Protein AF-A0A956MTK2-F1 (afdb_monomer_lite)

Structure (mmCIF, N/CA/C/O backbone):
data_AF-A0A956MTK2-F1
#
_entry.id   AF-A0A956MTK2-F1
#
loop_
_atom_site.group_PDB
_atom_site.id
_atom_site.type_symbol
_atom_site.label_atom_id
_atom_site.label_alt_id
_atom_site.label_comp_id
_atom_site.label_asym_id
_atom_site.label_entity_id
_atom_site.label_seq_id
_atom_site.pdbx_PDB_ins_code
_atom_site.Cartn_x
_atom_site.Cartn_y
_atom_site.Cartn_z
_atom_site.occupancy
_atom_site.B_iso_or_equiv
_atom_site.auth_seq_id
_atom_site.auth_comp_id
_atom_site.auth_asym_id
_atom_site.auth_atom_id
_atom_site.pdbx_PDB_model_num
ATOM 1 N N . PRO A 1 1 ? -24.119 13.659 -35.231 1.00 66.56 1 PRO A N 1
ATOM 2 C CA . PRO A 1 1 ? -22.749 13.147 -35.494 1.00 66.56 1 PRO A CA 1
ATOM 3 C C . PRO A 1 1 ? -22.763 12.325 -36.791 1.00 66.56 1 PRO A C 1
ATOM 5 O O . PRO A 1 1 ? -23.780 11.705 -37.098 1.00 66.56 1 PRO A O 1
ATOM 8 N N . ASP A 1 2 ? -21.686 12.358 -37.569 1.00 70.12 2 ASP A N 1
ATOM 9 C CA . ASP A 1 2 ? -21.517 11.595 -38.819 1.00 70.12 2 ASP A CA 1
ATOM 10 C C . ASP A 1 2 ? -21.305 10.085 -38.591 1.00 70.12 2 ASP A C 1
ATOM 12 O O . ASP A 1 2 ? -21.334 9.309 -39.543 1.00 70.12 2 ASP A O 1
ATOM 16 N N . GLY A 1 3 ? -21.177 9.670 -37.327 1.00 69.75 3 GLY A N 1
ATOM 17 C CA . GLY A 1 3 ? -20.955 8.283 -36.927 1.00 69.75 3 GLY A CA 1
ATOM 18 C C . GLY A 1 3 ? -19.475 7.923 -36.826 1.00 69.75 3 GLY A C 1
ATOM 19 O O . GLY A 1 3 ? -19.167 6.787 -36.485 1.00 69.75 3 GLY A O 1
ATOM 20 N N . ALA A 1 4 ? -18.556 8.859 -37.083 1.00 73.94 4 ALA A N 1
ATOM 21 C CA . ALA A 1 4 ? -17.141 8.648 -36.829 1.00 73.94 4 ALA A CA 1
ATOM 22 C C . ALA A 1 4 ? -16.865 8.734 -35.319 1.00 73.94 4 ALA A C 1
ATOM 24 O O . ALA A 1 4 ? -17.180 9.728 -34.665 1.00 73.94 4 ALA A O 1
ATOM 25 N N . MET A 1 5 ? -16.281 7.678 -34.759 1.00 77.25 5 MET A N 1
ATOM 26 C CA . MET A 1 5 ? -15.891 7.591 -33.356 1.00 77.25 5 MET A CA 1
ATOM 27 C C . MET A 1 5 ? -14.446 7.107 -33.251 1.00 77.25 5 MET A C 1
ATOM 29 O O . MET A 1 5 ? -13.998 6.276 -34.036 1.00 77.25 5 MET A O 1
ATOM 33 N N . LEU A 1 6 ? -13.712 7.596 -32.256 1.00 68.06 6 LEU A N 1
ATOM 34 C CA . LEU A 1 6 ? -12.389 7.080 -31.918 1.00 68.06 6 LEU A CA 1
ATOM 35 C C . LEU A 1 6 ? -12.509 6.129 -30.732 1.00 68.06 6 LEU A C 1
ATOM 37 O O . LEU A 1 6 ? -12.748 6.557 -29.606 1.00 68.06 6 LEU A O 1
ATOM 41 N N . GLN A 1 7 ? -12.321 4.834 -30.975 1.00 69.88 7 GLN A N 1
ATOM 42 C CA . GLN A 1 7 ? -12.314 3.823 -29.923 1.00 69.88 7 GLN A CA 1
ATOM 43 C C . GLN A 1 7 ? -10.886 3.324 -29.720 1.00 69.88 7 GLN A C 1
ATOM 45 O O . GLN A 1 7 ? -10.325 2.676 -30.597 1.00 69.88 7 GLN A O 1
ATOM 50 N N . ARG A 1 8 ? -10.275 3.630 -28.566 1.00 63.69 8 ARG A N 1
ATOM 51 C CA . ARG A 1 8 ? -8.885 3.224 -28.247 1.00 63.69 8 ARG A CA 1
ATOM 52 C C . ARG A 1 8 ? -7.868 3.632 -29.334 1.00 63.69 8 ARG A C 1
ATOM 54 O O . ARG A 1 8 ? -6.961 2.872 -29.675 1.00 63.69 8 ARG A O 1
ATOM 61 N N . GLY A 1 9 ? -8.054 4.826 -29.899 1.00 61.72 9 GLY A N 1
ATOM 62 C CA . GLY A 1 9 ? -7.222 5.357 -30.983 1.00 61.72 9 GLY A CA 1
ATOM 63 C C . GLY A 1 9 ? -7.469 4.723 -32.355 1.00 61.72 9 GLY A C 1
ATOM 64 O O . GLY A 1 9 ? -6.679 4.922 -33.268 1.00 61.72 9 GLY A O 1
ATOM 65 N N . VAL A 1 10 ? -8.545 3.949 -32.523 1.00 68.44 10 VAL A N 1
ATOM 66 C CA . VAL A 1 10 ? -8.944 3.389 -33.819 1.00 68.44 10 VAL A CA 1
ATOM 67 C C . VAL A 1 10 ? -10.182 4.129 -34.330 1.00 68.44 10 VAL A C 1
ATOM 69 O O . VAL A 1 10 ? -11.226 4.093 -33.664 1.00 68.44 10 VAL A O 1
ATOM 72 N N . PRO A 1 11 ? -10.103 4.789 -35.501 1.00 74.00 11 PRO A N 1
ATOM 73 C CA . PRO A 1 11 ? -11.276 5.331 -36.174 1.00 74.00 11 PRO A CA 1
ATOM 74 C C . PRO A 1 11 ? -12.262 4.206 -36.482 1.00 74.00 11 PRO A C 1
ATOM 76 O O . PRO A 1 11 ? -11.950 3.266 -37.210 1.00 74.00 11 PRO A O 1
ATOM 79 N N . THR A 1 12 ? -13.450 4.294 -35.904 1.00 80.31 12 THR A N 1
ATOM 80 C CA . THR A 1 12 ? -14.515 3.305 -36.040 1.00 80.31 12 THR A CA 1
ATOM 81 C C . THR A 1 12 ? -15.792 4.022 -36.442 1.00 80.31 12 THR A C 1
ATOM 83 O O . THR A 1 12 ? -16.170 5.026 -35.841 1.00 80.31 12 THR A O 1
ATOM 86 N N . LEU A 1 13 ? -16.465 3.504 -37.464 1.00 85.50 13 LEU A N 1
ATOM 87 C CA . LEU A 1 13 ? -17.785 3.980 -37.856 1.00 85.50 13 LEU A CA 1
ATOM 88 C C . LEU A 1 13 ? -18.846 3.250 -37.034 1.00 85.50 13 LEU A C 1
ATOM 90 O O . LEU A 1 13 ? -18.923 2.023 -37.049 1.00 85.50 13 LEU A O 1
ATOM 94 N N . ILE A 1 14 ? -19.679 4.015 -36.340 1.00 85.56 14 ILE A N 1
ATOM 95 C CA . ILE A 1 14 ? -20.868 3.534 -35.641 1.00 85.56 14 ILE A CA 1
ATOM 96 C C . ILE A 1 14 ? -22.122 4.101 -36.305 1.00 85.56 14 ILE A C 1
ATOM 98 O O . ILE A 1 14 ? -22.088 5.125 -36.990 1.00 85.56 14 ILE A O 1
ATOM 102 N N . SER A 1 15 ? -23.262 3.434 -36.116 1.00 88.75 15 SER A N 1
ATOM 103 C CA . SER A 1 15 ? -24.527 3.947 -36.641 1.00 88.75 15 SER A CA 1
ATOM 104 C C . SER A 1 15 ? -24.881 5.286 -35.984 1.00 88.75 15 SER A C 1
ATOM 106 O O . SER A 1 15 ? -24.563 5.533 -34.818 1.00 88.75 15 SER A O 1
ATOM 108 N N . ARG A 1 16 ? -25.609 6.146 -36.708 1.00 84.56 16 ARG A N 1
ATOM 109 C CA . ARG A 1 16 ? -26.100 7.420 -36.153 1.00 84.56 16 ARG A CA 1
ATOM 110 C C . ARG A 1 16 ? -26.917 7.222 -34.875 1.00 84.56 16 ARG A C 1
ATOM 112 O O . ARG A 1 16 ? -26.768 8.008 -33.950 1.00 84.56 16 ARG A O 1
ATOM 119 N N . SER A 1 17 ? -27.729 6.164 -34.808 1.00 88.31 17 SER A N 1
ATOM 120 C CA .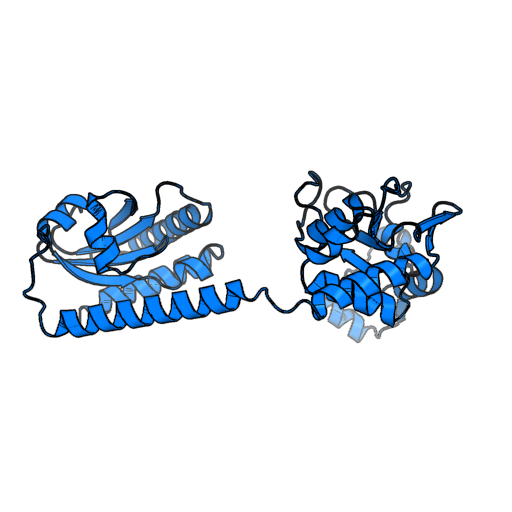 SER A 1 17 ? -28.524 5.839 -33.619 1.00 88.31 17 SER A CA 1
ATOM 121 C C . SER A 1 17 ? -27.658 5.449 -32.419 1.00 88.31 17 SER A C 1
ATOM 123 O O . SER A 1 17 ? -27.932 5.894 -31.309 1.00 88.31 17 SER A O 1
ATOM 125 N N . ALA A 1 18 ? -26.588 4.674 -32.627 1.00 84.94 18 ALA A N 1
ATOM 126 C CA . ALA A 1 18 ? -25.642 4.331 -31.567 1.00 84.94 18 ALA A CA 1
ATOM 127 C C . ALA A 1 18 ? -24.868 5.565 -31.082 1.00 84.94 18 ALA A C 1
ATOM 129 O O . ALA A 1 18 ? -24.734 5.766 -29.880 1.00 84.94 18 ALA A O 1
ATOM 130 N N . ALA A 1 19 ? -24.428 6.426 -32.006 1.00 82.81 19 ALA A N 1
ATOM 131 C CA . ALA A 1 19 ? -23.751 7.674 -31.665 1.00 82.81 19 ALA A CA 1
ATOM 132 C C . ALA A 1 19 ? -24.651 8.612 -30.847 1.00 82.81 19 ALA A C 1
ATOM 134 O O . ALA A 1 19 ? -24.196 9.220 -29.886 1.00 82.81 19 ALA A O 1
ATOM 135 N N . GLN A 1 20 ? -25.934 8.710 -31.205 1.00 84.50 20 GLN A N 1
ATOM 136 C CA . GLN A 1 20 ? -26.904 9.533 -30.482 1.00 84.50 20 GLN A CA 1
ATOM 137 C C . GLN A 1 20 ? -27.115 9.029 -29.051 1.00 84.50 20 GLN A C 1
ATOM 139 O O . GLN A 1 20 ? -27.077 9.818 -28.113 1.00 84.50 20 GLN A O 1
ATOM 144 N N . LYS A 1 21 ? -27.229 7.707 -28.882 1.00 87.06 21 LYS A N 1
ATOM 145 C CA . LYS A 1 21 ? -27.374 7.071 -27.571 1.00 87.06 21 LYS A CA 1
ATOM 146 C C . LYS A 1 21 ? -26.150 7.281 -26.670 1.00 87.06 21 LYS A C 1
ATOM 148 O O . LYS A 1 21 ? -26.315 7.502 -25.481 1.00 87.06 21 LYS A O 1
ATOM 153 N N . LEU A 1 22 ? -24.935 7.229 -27.223 1.00 84.69 22 LEU A N 1
ATOM 154 C CA . LEU A 1 22 ? -23.705 7.497 -26.462 1.00 84.69 22 LEU A CA 1
ATOM 155 C C . LEU A 1 22 ? -23.615 8.957 -25.995 1.00 84.69 22 LEU A C 1
ATOM 157 O O . LEU A 1 22 ? -23.170 9.207 -24.881 1.00 84.69 22 LEU A O 1
ATOM 161 N N . ILE A 1 23 ? -24.078 9.907 -26.817 1.00 81.88 23 ILE A N 1
ATOM 162 C CA . ILE A 1 23 ? -24.153 11.327 -26.438 1.00 81.88 23 ILE A CA 1
ATOM 163 C C . ILE A 1 23 ? -25.169 11.536 -25.310 1.00 81.88 23 ILE A C 1
ATOM 165 O O . ILE A 1 23 ? -24.883 12.257 -24.364 1.00 81.88 23 ILE A O 1
ATOM 169 N N . GLU A 1 24 ? -26.344 10.905 -25.392 1.00 86.31 24 GLU A N 1
ATOM 170 C CA . GLU A 1 24 ? -27.377 10.994 -24.346 1.00 86.31 24 GLU A CA 1
ATOM 171 C C . GLU A 1 24 ? -26.908 10.438 -22.993 1.00 86.31 24 GLU A C 1
ATOM 173 O O . GLU A 1 24 ? -27.353 10.913 -21.951 1.00 86.31 24 GLU A O 1
ATOM 178 N N . LEU A 1 25 ? -26.015 9.445 -23.012 1.00 86.75 25 LEU A N 1
ATOM 179 C CA . LEU A 1 25 ? -25.446 8.819 -21.816 1.00 86.75 25 LEU A CA 1
ATOM 180 C C . LEU A 1 25 ? -24.215 9.552 -21.257 1.00 86.75 25 LEU A C 1
ATOM 182 O O . LEU A 1 25 ? -23.701 9.131 -20.229 1.00 86.75 25 LEU A O 1
ATOM 186 N N . ASP A 1 26 ? -23.746 10.619 -21.917 1.00 79.88 26 ASP A N 1
ATOM 187 C CA . ASP A 1 26 ? -22.476 11.305 -21.611 1.00 79.88 26 ASP A CA 1
ATOM 188 C C . ASP A 1 26 ? -21.244 10.367 -21.647 1.00 79.88 26 ASP A C 1
ATOM 190 O O . ASP A 1 26 ? -20.191 10.635 -21.076 1.00 79.88 26 ASP A O 1
ATOM 194 N N . ASP A 1 27 ? -21.354 9.257 -22.386 1.00 77.12 27 ASP A N 1
ATOM 195 C CA . ASP A 1 27 ? -20.315 8.227 -22.525 1.00 77.12 27 ASP A CA 1
ATOM 196 C C . ASP A 1 27 ? -19.295 8.566 -23.635 1.00 77.12 27 ASP A C 1
ATOM 198 O O . ASP A 1 27 ? -18.468 7.735 -24.030 1.00 77.12 27 ASP A O 1
ATOM 202 N N . CYS A 1 28 ? -19.350 9.778 -24.197 1.00 76.50 28 CYS A N 1
ATOM 203 C CA . CYS A 1 28 ? -18.429 10.220 -25.240 1.00 76.50 28 CYS A CA 1
ATOM 204 C C . CYS A 1 28 ? -18.159 11.729 -25.201 1.00 76.50 28 CYS A C 1
ATOM 206 O O . CYS A 1 28 ? -19.059 12.535 -24.987 1.00 76.50 28 CYS A O 1
ATOM 208 N N . ILE A 1 29 ? -16.918 12.119 -25.508 1.00 75.44 29 ILE A N 1
ATOM 209 C CA . ILE A 1 29 ? -16.546 13.525 -25.693 1.00 75.44 29 ILE A CA 1
ATOM 210 C C . ILE A 1 29 ? -16.837 13.914 -27.141 1.00 75.44 29 ILE A C 1
ATOM 212 O O . ILE A 1 29 ? -16.196 13.426 -28.075 1.00 75.44 29 ILE A O 1
ATOM 216 N N . LEU A 1 30 ? -17.799 14.814 -27.334 1.00 76.19 30 LEU A N 1
ATOM 217 C CA . LEU A 1 30 ? -18.148 15.317 -28.654 1.00 76.19 30 LEU A CA 1
ATOM 218 C C . LEU A 1 30 ? -17.173 16.425 -29.076 1.00 76.19 30 LEU A C 1
ATOM 220 O O . LEU A 1 30 ? -17.217 17.541 -28.563 1.00 76.19 30 LEU A O 1
ATOM 224 N N . LEU A 1 31 ? -16.306 16.134 -30.045 1.00 75.00 31 LEU A N 1
ATOM 225 C CA . LEU A 1 31 ? -15.428 17.143 -30.639 1.00 75.00 31 LEU A CA 1
ATOM 226 C C . LEU A 1 31 ? -16.250 18.029 -31.590 1.00 75.00 31 LEU A C 1
ATOM 228 O O . LEU A 1 31 ? -16.747 17.556 -32.611 1.00 75.00 31 LEU A O 1
ATOM 232 N N . GLN A 1 32 ? -16.412 19.311 -31.256 1.00 79.81 32 GLN A N 1
ATOM 233 C CA . GLN A 1 32 ? -17.158 20.285 -32.063 1.00 79.81 32 GLN A CA 1
ATOM 234 C C . GLN A 1 32 ? -16.264 21.432 -32.558 1.00 79.81 32 GLN A C 1
ATOM 236 O O . GLN A 1 32 ? -15.231 21.746 -31.966 1.00 79.81 32 GLN A O 1
ATOM 241 N N . GLY A 1 33 ? -16.688 22.091 -33.641 1.00 78.12 33 GLY A N 1
ATOM 242 C CA . GLY A 1 33 ? -16.081 23.336 -34.122 1.00 78.12 33 GLY A CA 1
ATOM 243 C C . GLY A 1 33 ? -14.636 23.185 -34.611 1.00 78.12 33 GLY A C 1
ATOM 244 O O . GLY A 1 33 ? -14.294 22.223 -35.298 1.00 78.12 33 GLY A O 1
ATOM 245 N N . GLU A 1 34 ? -13.787 24.159 -34.278 1.00 74.06 34 GLU A N 1
ATOM 246 C CA . GLU A 1 34 ? -12.370 24.160 -34.671 1.00 74.06 34 GLU A CA 1
ATOM 247 C C . GLU A 1 34 ? -11.571 23.025 -34.024 1.00 74.06 34 GLU A C 1
ATOM 249 O O . GLU A 1 34 ? -10.653 22.502 -34.652 1.00 74.06 34 GLU A O 1
ATOM 254 N N . ILE A 1 35 ? -11.962 22.569 -32.829 1.00 71.56 35 ILE A N 1
ATOM 255 C CA . ILE A 1 35 ? -11.290 21.468 -32.124 1.00 71.56 35 ILE A CA 1
ATOM 256 C C . ILE A 1 35 ? -11.329 20.190 -32.968 1.00 71.56 35 ILE A C 1
ATOM 258 O O . ILE A 1 35 ? -10.318 19.509 -33.096 1.00 71.56 35 ILE A O 1
ATOM 262 N N . ALA A 1 36 ? -12.462 19.896 -33.614 1.00 73.25 36 ALA A N 1
ATOM 263 C CA . ALA A 1 36 ? -12.591 18.734 -34.494 1.00 73.25 36 ALA A CA 1
ATOM 264 C C . ALA A 1 36 ? -11.701 18.824 -35.747 1.00 73.25 36 ALA A C 1
ATOM 266 O O . ALA A 1 36 ? -11.292 17.798 -36.279 1.00 73.25 36 ALA A O 1
ATOM 267 N N . ARG A 1 37 ? -11.390 20.040 -36.220 1.00 73.12 37 ARG A N 1
ATOM 268 C CA . ARG A 1 37 ? -10.497 20.264 -37.372 1.00 73.12 37 ARG A CA 1
ATOM 269 C C . ARG A 1 37 ? -9.019 20.202 -36.992 1.00 73.12 37 ARG A C 1
ATOM 271 O O . ARG A 1 37 ? -8.198 19.853 -37.832 1.00 73.12 37 ARG A O 1
ATOM 278 N N . LEU A 1 38 ? -8.693 20.580 -35.757 1.00 73.75 38 LEU A N 1
ATOM 279 C CA . LEU A 1 38 ? -7.331 20.591 -35.223 1.00 73.75 38 LEU A CA 1
ATOM 280 C C . LEU A 1 38 ? -6.923 19.247 -34.606 1.00 73.75 38 LEU A C 1
ATOM 282 O O . LEU A 1 38 ? -5.732 18.968 -34.493 1.00 73.75 38 LEU A O 1
ATOM 286 N N . ALA A 1 39 ? -7.889 18.419 -34.203 1.00 67.00 39 ALA A N 1
ATOM 287 C CA . ALA A 1 39 ? -7.627 17.099 -33.654 1.00 67.00 39 ALA A CA 1
ATOM 288 C C . ALA A 1 39 ? -7.054 16.172 -34.736 1.00 67.00 39 ALA A C 1
ATOM 290 O O . ALA A 1 39 ? -7.737 15.802 -35.691 1.00 67.00 39 ALA A O 1
ATOM 291 N N . SER A 1 40 ? -5.793 15.770 -34.577 1.00 69.06 40 SER A N 1
ATOM 292 C CA . SER A 1 40 ? -5.234 14.658 -35.339 1.00 69.06 40 SER A CA 1
ATOM 293 C C . SER A 1 40 ? -5.902 13.349 -34.920 1.00 69.06 40 SER A C 1
ATOM 295 O O . SER A 1 40 ? -6.391 13.212 -33.797 1.00 69.06 40 SER A O 1
ATOM 297 N N . VAL A 1 41 ? -5.909 12.359 -35.817 1.00 69.19 41 VAL A N 1
ATOM 298 C CA . VAL A 1 41 ? -6.284 10.992 -35.439 1.00 69.19 41 VAL A CA 1
ATOM 299 C C . VAL A 1 41 ? -5.302 10.540 -34.351 1.00 69.19 41 VAL A C 1
ATOM 301 O O . VAL A 1 41 ? -4.101 10.497 -34.627 1.00 69.19 41 VAL A O 1
ATOM 304 N N . PRO A 1 42 ? -5.758 10.254 -33.119 1.00 67.00 42 PRO A N 1
ATOM 305 C CA . PRO A 1 42 ? -4.869 9.782 -32.074 1.00 67.00 42 PRO A CA 1
ATOM 306 C C . PRO A 1 42 ? -4.298 8.432 -32.491 1.00 67.00 42 PRO A C 1
ATOM 308 O O . PRO A 1 42 ? -5.033 7.550 -32.935 1.00 67.00 42 PRO A O 1
ATOM 311 N N . GLU A 1 43 ? -2.989 8.268 -32.343 1.00 70.44 43 GLU A N 1
ATOM 312 C CA . GLU A 1 43 ? -2.336 6.994 -32.609 1.00 70.44 43 GLU A CA 1
ATOM 313 C C . GLU A 1 43 ? -2.890 5.921 -31.661 1.00 70.44 43 GLU A C 1
ATOM 315 O O . GLU A 1 43 ? -3.093 6.147 -30.462 1.00 70.44 43 GLU A O 1
ATOM 320 N N . SER A 1 44 ? -3.169 4.729 -32.192 1.00 77.44 44 SER A N 1
ATOM 321 C CA . SER A 1 44 ? -3.629 3.623 -31.357 1.00 77.44 44 SER A CA 1
ATOM 322 C C . SER A 1 44 ? -2.504 3.185 -30.428 1.00 77.44 44 SER A C 1
ATOM 324 O O . SER A 1 44 ? -1.471 2.707 -30.888 1.00 77.44 44 SER A O 1
ATOM 326 N N . PHE A 1 45 ? -2.730 3.254 -29.114 1.00 73.06 45 PHE A N 1
ATOM 327 C CA . PHE A 1 45 ? -1.758 2.775 -28.128 1.00 73.06 45 PHE A CA 1
ATOM 328 C C . PHE A 1 45 ? -1.320 1.329 -28.397 1.00 73.06 45 PHE A C 1
ATOM 330 O O . PHE A 1 45 ? -0.158 0.995 -28.215 1.00 73.06 45 PHE A O 1
ATOM 337 N N . GLN A 1 46 ? -2.226 0.466 -28.871 1.00 72.12 46 GLN A N 1
ATOM 338 C CA . GLN A 1 46 ? -1.883 -0.917 -29.218 1.00 72.12 46 GLN A CA 1
ATOM 339 C C . GLN A 1 46 ? -0.920 -0.996 -30.401 1.00 72.12 46 GLN A C 1
ATOM 341 O O . GLN A 1 46 ? -0.038 -1.850 -30.412 1.00 72.12 46 GLN A O 1
ATOM 346 N N . HIS A 1 47 ? -1.094 -0.119 -31.389 1.00 77.06 47 HIS A N 1
ATOM 347 C CA . HIS A 1 47 ? -0.200 -0.025 -32.534 1.00 77.06 47 HIS A CA 1
ATOM 348 C C . HIS A 1 47 ? 1.176 0.478 -32.095 1.00 77.06 47 HIS A C 1
ATOM 350 O O . HIS A 1 47 ? 2.160 -0.220 -32.320 1.00 77.06 47 HIS A O 1
ATOM 356 N N . ILE A 1 48 ? 1.218 1.581 -31.340 1.00 77.75 48 ILE A N 1
ATOM 357 C CA . ILE A 1 48 ? 2.465 2.140 -30.802 1.00 77.75 48 ILE A CA 1
ATOM 358 C C . ILE A 1 48 ? 3.168 1.110 -29.904 1.00 77.75 48 ILE A C 1
ATOM 360 O O . ILE A 1 48 ? 4.361 0.886 -30.034 1.00 77.75 48 ILE A O 1
ATOM 364 N N . TYR A 1 49 ? 2.445 0.407 -29.028 1.00 79.50 49 TYR A N 1
ATOM 365 C CA . TYR A 1 49 ? 3.020 -0.643 -28.180 1.00 79.50 49 TYR A CA 1
ATOM 366 C C . TYR A 1 49 ? 3.510 -1.856 -28.984 1.00 79.50 49 TYR A C 1
ATOM 368 O O . TYR A 1 49 ? 4.472 -2.504 -28.590 1.00 79.50 49 TYR A O 1
ATOM 376 N N . LYS A 1 50 ? 2.875 -2.197 -30.109 1.00 78.06 50 LYS A N 1
ATOM 377 C CA . LYS A 1 50 ? 3.339 -3.297 -30.967 1.00 78.06 50 LYS A CA 1
ATOM 378 C C . LYS A 1 50 ? 4.630 -2.938 -31.704 1.00 78.06 50 LYS A C 1
ATOM 380 O O . LYS A 1 50 ? 5.465 -3.816 -31.896 1.00 78.06 50 LYS A O 1
ATOM 385 N N . GLU A 1 51 ? 4.768 -1.687 -32.126 1.00 80.56 51 GLU A N 1
ATOM 386 C CA . GLU A 1 51 ? 5.952 -1.199 -32.838 1.00 80.56 51 GLU A CA 1
ATOM 387 C C . GLU A 1 51 ? 7.108 -0.869 -31.887 1.00 80.56 51 GLU A C 1
ATOM 389 O O . GLU A 1 51 ? 8.259 -1.169 -32.190 1.00 80.56 51 GLU A O 1
ATOM 394 N N . GLU A 1 52 ? 6.803 -0.308 -30.718 1.00 76.81 52 GLU A N 1
ATOM 395 C CA . GLU A 1 52 ? 7.790 0.292 -29.808 1.00 76.81 52 GLU A CA 1
ATOM 396 C C . GLU A 1 52 ? 7.895 -0.432 -28.457 1.00 76.81 52 GLU A C 1
ATOM 398 O O . GLU A 1 52 ? 8.728 -0.094 -27.614 1.00 76.81 52 GLU A O 1
ATOM 403 N N . GLY A 1 53 ? 7.046 -1.427 -28.201 1.00 81.81 53 GLY A N 1
ATOM 404 C CA . GLY A 1 53 ? 6.990 -2.128 -26.920 1.00 81.81 53 GLY A CA 1
ATOM 405 C C . GLY A 1 53 ? 6.564 -1.216 -25.768 1.00 81.81 53 GLY A C 1
ATOM 406 O O . GLY A 1 53 ? 5.821 -0.247 -25.934 1.00 81.81 53 GLY A O 1
ATOM 407 N N . ALA A 1 54 ? 7.065 -1.507 -24.565 1.00 79.69 54 ALA A N 1
ATOM 408 C CA . ALA A 1 54 ? 6.804 -0.693 -23.378 1.00 79.69 54 ALA A CA 1
ATOM 409 C C . ALA A 1 54 ? 7.375 0.726 -23.441 1.00 79.69 54 ALA A C 1
ATOM 411 O O . ALA A 1 54 ? 7.004 1.554 -22.611 1.00 79.69 54 ALA A O 1
ATOM 412 N N . PHE A 1 55 ? 8.247 1.030 -24.405 1.00 74.69 55 PHE A N 1
ATOM 413 C CA . PHE A 1 55 ? 8.804 2.369 -24.557 1.00 74.69 55 PHE A CA 1
ATOM 414 C C . PHE A 1 55 ? 7.746 3.408 -24.945 1.00 74.69 55 PHE A C 1
ATOM 416 O O . PHE A 1 55 ? 7.874 4.580 -24.592 1.00 74.69 55 PHE A O 1
ATOM 423 N N . SER A 1 56 ? 6.647 2.977 -25.568 1.00 77.88 56 SER A N 1
ATOM 424 C CA . SER A 1 56 ? 5.497 3.840 -25.854 1.00 77.88 56 SER A CA 1
ATOM 425 C C . SER A 1 56 ? 4.941 4.535 -24.602 1.00 77.88 56 SER A C 1
ATOM 427 O O . SER A 1 56 ? 4.371 5.620 -24.697 1.00 77.88 56 SER A O 1
ATOM 429 N N . LEU A 1 57 ? 5.166 3.957 -23.415 1.00 75.06 57 LEU A N 1
ATOM 430 C CA . LEU A 1 57 ? 4.781 4.525 -22.122 1.00 75.06 57 LEU A CA 1
ATOM 431 C C . LEU A 1 57 ? 5.705 5.657 -21.651 1.00 75.06 57 LEU A C 1
ATOM 433 O O . LEU A 1 57 ? 5.319 6.425 -20.775 1.00 75.06 57 LEU A O 1
ATOM 437 N N . LEU A 1 58 ? 6.915 5.761 -22.205 1.00 71.62 58 LEU A N 1
ATOM 438 C CA . LEU A 1 58 ? 7.900 6.791 -21.860 1.00 71.62 58 LEU A CA 1
ATOM 439 C C . LEU A 1 58 ? 7.851 7.996 -22.816 1.00 71.62 58 LEU A C 1
ATOM 441 O O . LEU A 1 58 ? 8.344 9.069 -22.480 1.00 71.62 58 LEU A O 1
ATOM 445 N N . LYS A 1 59 ? 7.231 7.842 -23.994 1.00 63.22 59 LYS A N 1
ATOM 446 C CA . LYS A 1 59 ? 7.299 8.782 -25.127 1.00 63.22 59 LYS A CA 1
ATOM 447 C C . LYS A 1 59 ? 6.639 10.147 -24.905 1.00 63.22 59 LYS A C 1
ATOM 449 O O . LYS A 1 59 ? 7.018 11.119 -25.559 1.00 63.22 59 LYS A O 1
ATOM 454 N N . SER A 1 60 ? 5.664 10.247 -23.998 1.00 55.75 60 SER A N 1
ATOM 455 C CA . SER A 1 60 ? 5.059 11.537 -23.622 1.00 55.75 60 SER A CA 1
ATOM 456 C C . SER A 1 60 ? 6.092 12.492 -23.011 1.00 55.75 60 SER A C 1
ATOM 458 O O . SER A 1 60 ? 5.958 13.710 -23.129 1.00 55.75 60 SER A O 1
ATOM 460 N N . ALA A 1 61 ? 7.178 11.949 -22.456 1.00 50.44 61 ALA A N 1
ATOM 461 C CA . ALA A 1 61 ? 8.371 12.684 -22.096 1.00 50.44 61 ALA A CA 1
ATOM 462 C C . ALA A 1 61 ? 9.393 12.583 -23.244 1.00 50.44 61 ALA A C 1
ATOM 464 O O . ALA A 1 61 ? 10.220 11.679 -23.268 1.00 50.44 61 ALA A O 1
ATOM 465 N N . ARG A 1 62 ? 9.415 13.548 -24.178 1.00 48.44 62 ARG A N 1
ATOM 466 C CA . ARG A 1 62 ? 10.536 13.771 -25.134 1.00 48.44 62 ARG A CA 1
ATOM 467 C C . ARG A 1 62 ? 11.865 14.144 -24.436 1.00 48.44 62 ARG A C 1
ATOM 469 O O . ARG A 1 62 ? 12.683 14.880 -24.978 1.00 48.44 62 ARG A O 1
ATOM 476 N N . GLN A 1 63 ? 12.053 13.727 -23.191 1.00 54.03 63 GLN A N 1
ATOM 477 C CA . GLN A 1 63 ? 13.187 14.073 -22.356 1.00 54.03 63 GLN A CA 1
ATOM 478 C C . GLN A 1 63 ? 14.140 12.889 -22.264 1.00 54.03 63 GLN A C 1
ATOM 480 O O . GLN A 1 63 ? 13.731 11.730 -22.237 1.00 54.03 63 GLN A O 1
ATOM 485 N N . LYS A 1 64 ? 15.432 13.215 -22.212 1.00 56.25 64 LYS A N 1
ATOM 486 C CA . LYS A 1 64 ? 16.528 12.262 -22.059 1.00 56.25 64 LYS A CA 1
ATOM 487 C C . LYS A 1 64 ? 16.252 11.358 -20.861 1.00 56.25 64 LYS A C 1
ATOM 489 O O . LYS A 1 64 ? 16.193 11.824 -19.726 1.00 56.25 64 LYS A O 1
ATOM 494 N N . PHE A 1 65 ? 16.102 10.068 -21.123 1.00 63.28 65 PHE A N 1
ATOM 495 C CA . PHE A 1 65 ? 16.080 9.059 -20.080 1.00 63.28 65 PHE A CA 1
ATOM 496 C C . PHE A 1 65 ? 17.448 9.038 -19.360 1.00 63.28 65 PHE A C 1
ATOM 498 O O . PHE A 1 65 ? 18.495 9.038 -20.009 1.00 63.28 65 PHE A O 1
ATOM 505 N N . ALA A 1 66 ? 17.440 9.046 -18.023 1.00 63.00 66 ALA A N 1
ATOM 506 C CA . ALA A 1 66 ? 18.639 8.981 -17.191 1.00 63.00 66 ALA A CA 1
ATOM 507 C C . ALA A 1 66 ? 18.884 7.556 -16.670 1.00 63.00 66 ALA A C 1
ATOM 509 O O . ALA A 1 66 ? 18.109 7.052 -15.859 1.00 63.00 66 ALA A O 1
ATOM 510 N N . LEU A 1 67 ? 19.975 6.924 -17.114 1.00 70.38 67 LEU A N 1
ATOM 511 C CA . LEU A 1 67 ? 20.462 5.666 -16.543 1.00 70.38 67 LEU A CA 1
ATOM 512 C C . LEU A 1 67 ? 21.184 5.931 -15.223 1.00 70.38 67 LEU A C 1
ATOM 514 O O . LEU A 1 67 ? 22.142 6.704 -15.187 1.00 70.38 67 LEU A O 1
ATOM 518 N N . ASP A 1 68 ? 20.780 5.227 -14.168 1.00 71.69 68 ASP A N 1
ATOM 519 C CA . ASP A 1 68 ? 21.540 5.205 -12.920 1.00 71.69 68 ASP A CA 1
ATOM 520 C C . ASP A 1 68 ? 22.910 4.528 -13.151 1.00 71.69 68 ASP A C 1
ATOM 522 O O . ASP A 1 68 ? 23.040 3.566 -13.922 1.00 71.69 68 ASP A O 1
ATOM 526 N N . ALA A 1 69 ? 23.952 5.044 -12.490 1.00 68.56 69 ALA A N 1
ATOM 527 C CA . ALA A 1 69 ? 25.302 4.497 -12.587 1.00 68.56 69 ALA A CA 1
ATOM 528 C C . ALA A 1 69 ? 25.348 3.050 -12.067 1.00 68.56 69 ALA A C 1
ATOM 530 O O . ALA A 1 69 ? 24.737 2.713 -11.054 1.00 68.56 69 ALA A O 1
ATOM 531 N N . LEU A 1 70 ? 26.104 2.187 -12.750 1.00 72.25 70 LEU A N 1
ATOM 532 C CA . LEU A 1 70 ? 26.275 0.794 -12.341 1.00 72.25 70 LEU A CA 1
ATOM 533 C C . LEU A 1 70 ? 27.129 0.704 -11.071 1.00 72.25 70 LEU A C 1
ATOM 535 O O . LEU A 1 70 ? 28.350 0.847 -11.127 1.00 72.25 70 LEU A O 1
ATOM 539 N N . ALA A 1 71 ? 26.487 0.431 -9.938 1.00 75.50 71 ALA A N 1
ATOM 540 C CA . ALA A 1 71 ? 27.162 0.043 -8.706 1.00 75.50 71 ALA A CA 1
ATOM 541 C C . ALA A 1 71 ? 27.647 -1.419 -8.768 1.00 75.50 71 ALA A C 1
ATOM 543 O O . ALA A 1 71 ? 27.167 -2.231 -9.566 1.00 75.50 71 ALA A O 1
ATOM 544 N N . VAL A 1 72 ? 28.603 -1.777 -7.905 1.00 87.88 72 VAL A N 1
ATOM 545 C CA . VAL A 1 72 ? 28.971 -3.184 -7.691 1.00 87.88 72 VAL A CA 1
ATOM 546 C C . VAL A 1 72 ? 27.774 -3.900 -7.069 1.00 87.88 72 VAL A C 1
ATOM 548 O O . VAL A 1 72 ? 27.306 -3.501 -6.010 1.00 87.88 72 VAL A O 1
ATOM 551 N N . ALA A 1 73 ? 27.297 -4.954 -7.730 1.00 91.69 73 ALA A N 1
ATOM 552 C CA . ALA A 1 73 ? 26.094 -5.663 -7.313 1.00 91.69 73 ALA A CA 1
ATOM 553 C C . ALA A 1 73 ? 26.257 -6.358 -5.950 1.00 91.69 73 ALA A C 1
ATOM 555 O O . ALA A 1 73 ? 26.991 -7.349 -5.840 1.00 91.69 73 ALA A O 1
ATOM 556 N N . ASP A 1 74 ? 25.507 -5.892 -4.956 1.00 95.19 74 ASP A N 1
ATOM 557 C CA . ASP A 1 74 ? 25.266 -6.579 -3.694 1.00 95.19 74 ASP A CA 1
ATOM 558 C C . ASP A 1 74 ? 24.043 -7.493 -3.833 1.00 95.19 74 ASP A C 1
ATOM 560 O O . ASP A 1 74 ? 22.887 -7.075 -3.760 1.00 95.19 74 ASP A O 1
ATOM 564 N N . LEU A 1 75 ? 24.303 -8.783 -4.051 1.00 95.38 75 LEU A N 1
ATOM 565 C CA . LEU A 1 75 ? 23.239 -9.769 -4.219 1.00 95.38 75 LEU A CA 1
ATOM 566 C C . LEU A 1 75 ? 22.493 -10.071 -2.914 1.00 95.38 75 LEU A C 1
ATOM 568 O O . LEU A 1 75 ? 21.393 -10.610 -2.987 1.00 95.38 75 LEU A O 1
ATOM 572 N N . SER A 1 76 ? 23.037 -9.720 -1.744 1.00 93.62 76 SER A N 1
ATOM 573 C CA . SER A 1 76 ? 22.348 -9.958 -0.471 1.00 93.62 76 SER A CA 1
ATOM 574 C C . SER A 1 76 ? 21.074 -9.116 -0.337 1.00 93.62 76 SER A C 1
ATOM 576 O O . SER A 1 76 ? 20.105 -9.574 0.263 1.00 93.62 76 SER A O 1
ATOM 578 N N . ALA A 1 77 ? 21.000 -7.969 -1.021 1.00 95.31 77 ALA A N 1
ATOM 579 C CA . ALA A 1 77 ? 19.795 -7.145 -1.099 1.00 95.31 77 ALA A CA 1
ATOM 580 C C . ALA A 1 77 ? 18.592 -7.883 -1.721 1.00 95.31 77 ALA A C 1
ATOM 582 O O . ALA A 1 77 ? 17.438 -7.542 -1.456 1.00 95.31 77 ALA A O 1
ATOM 583 N N . VAL A 1 78 ? 18.835 -8.931 -2.521 1.00 96.00 78 VAL A N 1
ATOM 584 C CA . VAL A 1 78 ? 17.772 -9.803 -3.044 1.00 96.00 78 VAL A CA 1
ATOM 585 C C . VAL A 1 78 ? 17.088 -10.572 -1.912 1.00 96.00 78 VAL A C 1
ATOM 587 O O . VAL A 1 78 ? 15.890 -10.822 -2.003 1.00 96.00 78 VAL A O 1
ATOM 590 N N . ASP A 1 79 ? 17.812 -10.923 -0.846 1.00 93.12 79 ASP A N 1
ATOM 591 C CA . ASP A 1 79 ? 17.295 -11.661 0.316 1.00 93.12 79 ASP A CA 1
ATOM 592 C C . ASP A 1 79 ? 16.309 -10.803 1.118 1.00 93.12 79 ASP A C 1
ATOM 594 O O . ASP A 1 79 ? 15.313 -11.310 1.637 1.00 93.12 79 ASP A O 1
ATOM 598 N N . GLU A 1 80 ? 16.583 -9.502 1.185 1.00 93.69 80 GLU A N 1
ATOM 599 C CA . GLU A 1 80 ? 15.803 -8.506 1.921 1.00 93.69 80 GLU A CA 1
ATOM 600 C C . GLU A 1 80 ? 14.577 -8.011 1.143 1.00 93.69 80 GLU A C 1
ATOM 602 O O . GLU A 1 80 ? 13.689 -7.363 1.705 1.00 93.69 80 GLU A O 1
ATOM 607 N N . ALA A 1 81 ? 14.505 -8.314 -0.156 1.00 95.00 81 ALA A N 1
ATOM 608 C CA . ALA A 1 81 ? 13.406 -7.885 -1.002 1.00 95.00 81 ALA A CA 1
ATOM 609 C C . ALA A 1 81 ? 12.074 -8.569 -0.610 1.00 95.00 81 ALA A C 1
ATOM 611 O O . ALA A 1 81 ? 12.045 -9.774 -0.304 1.00 95.00 81 ALA A O 1
ATOM 612 N N . PRO A 1 82 ? 10.939 -7.841 -0.692 1.00 95.81 82 PRO A N 1
ATOM 613 C CA . PRO A 1 82 ? 9.608 -8.407 -0.491 1.00 95.81 82 PRO A CA 1
ATOM 614 C C . PRO A 1 82 ? 9.374 -9.658 -1.341 1.00 95.81 82 PRO A C 1
ATOM 616 O O . PRO A 1 82 ? 9.934 -9.809 -2.433 1.00 95.81 82 PRO A O 1
ATOM 619 N N . ILE A 1 83 ? 8.542 -10.573 -0.841 1.00 94.00 83 ILE A N 1
ATOM 620 C CA . ILE A 1 83 ? 8.337 -11.880 -1.477 1.00 94.00 83 ILE A CA 1
ATOM 621 C C . ILE A 1 83 ? 7.775 -11.744 -2.898 1.00 94.00 83 ILE A C 1
ATOM 623 O O . ILE A 1 83 ? 8.208 -12.463 -3.795 1.00 94.00 83 ILE A O 1
ATOM 627 N N . GLU A 1 84 ? 6.904 -10.766 -3.129 1.00 95.06 84 GLU A N 1
ATOM 628 C CA . GLU A 1 84 ? 6.295 -10.461 -4.423 1.00 95.06 84 GLU A CA 1
ATOM 629 C C . GLU A 1 84 ? 7.346 -9.994 -5.433 1.00 95.06 84 GLU A C 1
ATOM 631 O O . GLU A 1 84 ? 7.325 -10.395 -6.598 1.00 95.06 84 GLU A O 1
ATOM 636 N N . LEU A 1 85 ? 8.301 -9.170 -4.986 1.00 97.06 85 LEU A N 1
ATOM 637 C CA . LEU A 1 85 ? 9.388 -8.691 -5.834 1.00 97.06 85 LEU A CA 1
ATOM 638 C C . LEU A 1 85 ? 10.346 -9.836 -6.173 1.00 97.06 85 LEU A C 1
ATOM 640 O O . LEU A 1 85 ? 10.676 -10.019 -7.341 1.00 97.06 85 LEU A O 1
ATOM 644 N N . ARG A 1 86 ? 10.711 -10.677 -5.197 1.00 96.62 86 ARG A N 1
ATOM 645 C CA . ARG A 1 86 ? 11.524 -11.883 -5.441 1.00 96.62 86 ARG A CA 1
ATOM 646 C C . ARG A 1 86 ? 10.861 -12.837 -6.436 1.00 96.62 86 ARG A C 1
ATOM 648 O O . ARG A 1 86 ? 11.517 -13.303 -7.365 1.00 96.62 86 ARG A O 1
ATOM 655 N N . GLN A 1 87 ? 9.559 -13.084 -6.295 1.00 95.75 87 GLN A N 1
ATOM 656 C CA . GLN A 1 87 ? 8.781 -13.887 -7.245 1.00 95.75 87 GLN A CA 1
ATOM 657 C C . GLN A 1 87 ? 8.742 -13.255 -8.639 1.00 95.75 87 GLN A C 1
ATOM 659 O O . GLN A 1 87 ? 8.817 -13.961 -9.644 1.00 95.75 87 GLN A O 1
ATOM 664 N N . ARG A 1 88 ? 8.652 -11.924 -8.722 1.00 97.31 88 ARG A N 1
ATOM 665 C CA . ARG A 1 88 ? 8.695 -11.204 -9.997 1.00 97.31 88 ARG A CA 1
ATOM 666 C C . ARG A 1 88 ? 10.053 -11.342 -10.684 1.00 97.31 88 ARG A C 1
ATOM 668 O O . ARG A 1 88 ? 10.074 -11.630 -11.878 1.00 97.31 88 ARG A O 1
ATOM 675 N N . LEU A 1 89 ? 11.158 -11.207 -9.947 1.00 97.75 89 LEU A N 1
ATOM 676 C CA . LEU A 1 89 ? 12.511 -11.446 -10.469 1.00 97.75 89 LEU A CA 1
ATOM 677 C C . LEU A 1 89 ? 12.665 -12.885 -10.964 1.00 97.75 89 LEU A C 1
ATOM 679 O O . LEU A 1 89 ? 13.151 -13.106 -12.069 1.00 97.75 89 LEU A O 1
ATOM 683 N N . GLN A 1 90 ? 12.187 -13.852 -10.179 1.00 96.88 90 GLN A N 1
ATOM 684 C CA . GLN A 1 90 ? 12.185 -15.263 -10.548 1.00 96.88 90 GLN A CA 1
ATOM 685 C C . GLN A 1 90 ? 11.434 -15.493 -11.868 1.00 96.88 90 GLN A C 1
ATOM 687 O O . GLN A 1 90 ? 11.999 -15.998 -12.835 1.00 96.88 90 GLN A O 1
ATOM 692 N N . LYS A 1 91 ? 10.190 -15.009 -11.954 1.00 97.12 91 LYS A N 1
ATOM 693 C CA . LYS A 1 91 ? 9.367 -15.106 -13.164 1.00 97.12 91 LYS A CA 1
ATOM 694 C C . LYS A 1 91 ? 10.030 -14.441 -14.371 1.00 97.12 91 LYS A C 1
ATOM 696 O O . LYS A 1 91 ? 9.942 -14.967 -15.478 1.00 97.12 91 LYS A O 1
ATOM 701 N N . MET A 1 92 ? 10.673 -13.290 -14.184 1.00 97.25 92 MET A N 1
ATOM 702 C CA . MET A 1 92 ? 11.388 -12.582 -15.247 1.00 97.25 92 MET A CA 1
ATOM 703 C C . MET A 1 92 ? 12.560 -13.410 -15.794 1.00 97.25 92 MET A C 1
ATOM 705 O O . MET A 1 92 ? 12.765 -13.439 -17.008 1.00 97.25 92 MET A O 1
ATOM 709 N N . ILE A 1 93 ? 13.289 -14.114 -14.923 1.00 97.44 93 ILE A N 1
ATOM 710 C CA . ILE A 1 93 ? 14.363 -15.036 -15.312 1.00 97.44 93 ILE A CA 1
ATOM 711 C C . ILE A 1 93 ? 13.780 -16.237 -16.069 1.00 97.44 93 ILE A C 1
ATOM 713 O O . ILE A 1 93 ? 14.193 -16.488 -17.199 1.00 97.44 93 ILE A O 1
ATOM 717 N N . ASP A 1 94 ? 12.775 -16.912 -15.506 1.00 96.06 94 ASP A N 1
ATOM 718 C CA . ASP A 1 94 ? 12.191 -18.135 -16.086 1.00 96.06 94 ASP A CA 1
ATOM 719 C C . ASP A 1 94 ? 11.550 -17.898 -17.457 1.00 96.06 94 ASP A C 1
ATOM 721 O O . ASP A 1 94 ? 11.681 -18.707 -18.373 1.00 96.06 94 ASP A O 1
ATOM 725 N N . SER A 1 95 ? 10.867 -16.763 -17.612 1.00 96.62 95 SER A N 1
ATOM 726 C CA . SER A 1 95 ? 10.208 -16.381 -18.866 1.00 96.62 95 SER A CA 1
ATOM 727 C C . SER A 1 95 ? 11.139 -15.711 -19.875 1.00 96.62 95 SER A C 1
ATOM 729 O O . SER A 1 95 ? 10.690 -15.384 -20.971 1.00 96.62 95 SER A O 1
ATOM 731 N N . LYS A 1 96 ? 12.407 -15.462 -19.514 1.00 96.50 96 LYS A N 1
ATOM 732 C CA . LYS A 1 96 ? 13.345 -14.635 -20.293 1.00 96.50 96 LYS A CA 1
ATOM 733 C C . LYS A 1 96 ? 12.774 -13.258 -20.656 1.00 96.50 96 LYS A C 1
ATOM 735 O O . LYS A 1 96 ? 13.097 -12.702 -21.700 1.00 96.50 96 LYS A O 1
ATOM 740 N N . SER A 1 97 ? 11.939 -12.693 -19.784 1.00 96.00 97 SER A N 1
ATOM 741 C CA . SER A 1 97 ? 11.425 -11.334 -19.965 1.00 96.00 97 SER A CA 1
ATOM 742 C C . SER A 1 97 ? 12.567 -10.330 -19.820 1.00 96.00 97 SER A C 1
ATOM 744 O O . SER A 1 97 ? 13.387 -10.449 -18.909 1.00 96.00 97 SER A O 1
ATOM 746 N N . GLU A 1 98 ? 12.639 -9.341 -20.703 1.00 95.31 98 GLU A N 1
ATOM 747 C CA . GLU A 1 98 ? 13.727 -8.351 -20.735 1.00 95.31 98 GLU A CA 1
ATOM 748 C C . GLU A 1 98 ? 13.644 -7.337 -19.591 1.00 95.31 98 GLU A C 1
ATOM 750 O O . GLU A 1 98 ? 14.669 -6.908 -19.071 1.00 95.31 98 GLU A O 1
ATOM 755 N N . TYR A 1 99 ? 12.428 -7.013 -19.156 1.00 95.94 99 TYR A N 1
ATOM 756 C CA . TYR A 1 99 ? 12.145 -6.048 -18.100 1.00 95.94 99 TYR A CA 1
ATOM 757 C C . TYR A 1 99 ? 10.801 -6.358 -17.426 1.00 95.94 99 TYR A C 1
ATOM 759 O O . TYR A 1 99 ? 10.036 -7.219 -17.868 1.00 95.94 99 TYR A O 1
ATOM 767 N N . PHE A 1 100 ? 10.482 -5.613 -16.371 1.00 95.94 100 PHE A N 1
ATOM 768 C CA . PHE A 1 100 ? 9.120 -5.466 -15.861 1.00 95.94 100 PHE A CA 1
ATOM 769 C C . PHE A 1 100 ? 8.817 -3.995 -15.579 1.00 95.94 100 PHE A C 1
ATOM 771 O O . PHE A 1 100 ? 9.719 -3.187 -15.371 1.00 95.94 100 PHE A O 1
ATOM 778 N N . ILE A 1 101 ? 7.533 -3.645 -15.562 1.00 94.06 101 ILE A N 1
ATOM 779 C CA . ILE A 1 101 ? 7.077 -2.262 -15.400 1.00 94.06 101 ILE A CA 1
ATOM 780 C C . ILE A 1 101 ? 6.420 -2.101 -14.033 1.00 94.06 101 ILE A C 1
ATOM 782 O O . ILE A 1 101 ? 5.678 -2.981 -13.583 1.00 94.06 101 ILE A O 1
ATOM 786 N N . MET A 1 102 ? 6.676 -0.974 -13.376 1.00 93.69 102 MET A N 1
ATOM 787 C CA . MET A 1 102 ? 5.940 -0.541 -12.192 1.00 93.69 102 MET A CA 1
ATOM 788 C C . MET A 1 102 ? 5.548 0.927 -12.315 1.00 93.69 102 MET A C 1
ATOM 790 O O . MET A 1 102 ? 6.325 1.757 -12.784 1.00 93.69 102 MET A O 1
ATOM 794 N N . THR A 1 103 ? 4.340 1.238 -11.863 1.00 89.94 103 THR A N 1
ATOM 795 C CA . THR A 1 103 ? 3.809 2.599 -11.775 1.00 89.94 103 THR A CA 1
ATOM 796 C C . THR A 1 103 ? 3.822 3.067 -10.326 1.00 89.94 103 THR A C 1
ATOM 798 O O . THR A 1 103 ? 3.551 2.274 -9.419 1.00 89.94 103 THR A O 1
ATOM 801 N N . GLY A 1 104 ? 4.094 4.351 -10.121 1.00 88.94 104 GLY A N 1
ATOM 802 C CA . GLY A 1 104 ? 4.152 4.975 -8.800 1.00 88.94 104 GLY A CA 1
ATOM 803 C C . GLY A 1 104 ? 5.533 5.546 -8.501 1.00 88.94 104 GLY A C 1
ATOM 804 O O . GLY A 1 104 ? 6.484 5.333 -9.253 1.00 88.94 104 GLY A O 1
ATOM 805 N N . SER A 1 105 ? 5.632 6.284 -7.404 1.00 85.50 105 SER A N 1
ATOM 806 C CA . SER A 1 105 ? 6.850 6.962 -6.977 1.00 85.50 105 SER A CA 1
ATOM 807 C C . SER A 1 105 ? 7.507 6.268 -5.786 1.00 85.50 105 SER A C 1
ATOM 809 O O . SER A 1 105 ? 6.881 5.525 -5.023 1.00 85.50 105 SER A O 1
ATOM 811 N N . ASP A 1 106 ? 8.804 6.515 -5.624 1.00 84.56 106 ASP A N 1
ATOM 812 C CA . ASP A 1 106 ? 9.453 6.310 -4.334 1.00 84.56 106 ASP A CA 1
ATOM 813 C C . ASP A 1 106 ? 8.915 7.362 -3.359 1.00 84.56 106 ASP A C 1
ATOM 815 O O . ASP A 1 106 ? 8.722 8.509 -3.745 1.00 84.56 106 ASP A O 1
ATOM 819 N N . ALA A 1 107 ? 8.720 7.015 -2.089 1.00 83.44 107 ALA A N 1
ATOM 820 C CA . ALA A 1 107 ? 8.326 8.002 -1.080 1.00 83.44 107 ALA A CA 1
ATOM 821 C C . ALA A 1 107 ? 9.387 9.106 -0.873 1.00 83.44 107 ALA A C 1
ATOM 823 O O . ALA A 1 107 ? 9.101 10.125 -0.255 1.00 83.44 107 ALA A O 1
ATOM 824 N N . ARG A 1 108 ? 10.618 8.889 -1.358 1.00 82.69 108 ARG A N 1
ATOM 825 C CA . ARG A 1 108 ? 11.701 9.885 -1.371 1.00 82.69 108 ARG A CA 1
ATOM 826 C C . ARG A 1 108 ? 11.630 10.855 -2.554 1.00 82.69 108 ARG A C 1
ATOM 828 O O . ARG A 1 108 ? 12.351 11.847 -2.545 1.00 82.69 108 ARG A O 1
ATOM 835 N N . ASP A 1 109 ? 10.820 10.557 -3.566 1.00 79.69 109 ASP A N 1
ATOM 836 C CA . ASP A 1 109 ? 10.615 11.432 -4.718 1.00 79.69 109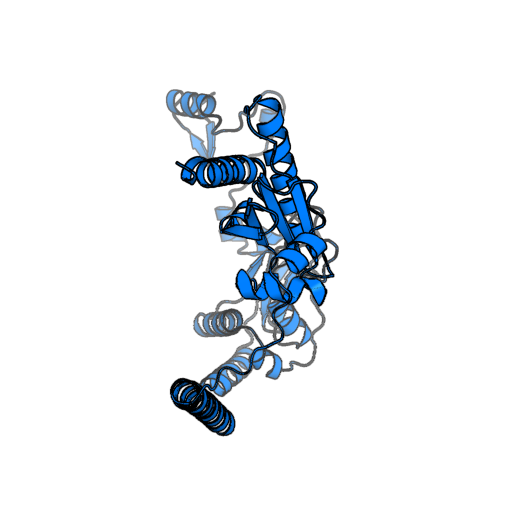 ASP A CA 1
ATOM 837 C C . ASP A 1 109 ? 9.641 12.552 -4.332 1.00 79.69 109 ASP A C 1
ATOM 839 O O . ASP A 1 109 ? 8.456 12.301 -4.103 1.00 79.69 109 ASP A O 1
ATOM 843 N N . LEU A 1 110 ? 10.158 13.780 -4.226 1.00 75.50 110 LEU A N 1
ATOM 844 C CA . LEU A 1 110 ? 9.390 14.956 -3.801 1.00 75.50 110 LEU A CA 1
ATOM 845 C C . LEU A 1 110 ? 8.273 15.316 -4.789 1.00 75.50 110 LEU A C 1
ATOM 847 O O . LEU A 1 110 ? 7.266 15.887 -4.375 1.00 75.50 110 LEU A O 1
ATOM 851 N N . ASP A 1 111 ? 8.428 14.939 -6.059 1.00 75.00 111 ASP A N 1
ATOM 852 C CA . ASP A 1 111 ? 7.462 15.225 -7.123 1.00 75.00 111 ASP A CA 1
ATOM 853 C C . ASP A 1 111 ? 6.484 14.054 -7.354 1.00 75.00 111 ASP A C 1
ATOM 855 O O . ASP A 1 111 ? 5.618 14.098 -8.232 1.00 75.00 111 ASP A O 1
ATOM 859 N N . GLY A 1 112 ? 6.605 12.982 -6.565 1.00 74.50 112 GLY A N 1
ATOM 860 C CA . GLY A 1 112 ? 5.843 11.754 -6.727 1.00 74.50 112 GLY A CA 1
ATOM 861 C C . GLY A 1 112 ? 4.443 11.797 -6.107 1.00 74.50 112 GLY A C 1
ATOM 862 O O . GLY A 1 112 ? 4.298 11.791 -4.889 1.00 74.50 112 GLY A O 1
ATOM 863 N N . CYS A 1 113 ? 3.388 11.728 -6.926 1.00 76.69 113 CYS A N 1
ATOM 864 C CA . CYS A 1 113 ? 2.001 11.794 -6.438 1.00 76.69 113 CYS A CA 1
ATOM 865 C C . CYS A 1 113 ? 1.458 10.493 -5.805 1.00 76.69 113 CYS A C 1
ATOM 867 O O . CYS A 1 113 ? 0.403 10.528 -5.174 1.00 76.69 113 CYS A O 1
ATOM 869 N N . CYS A 1 114 ? 2.109 9.337 -5.996 1.00 85.00 114 CYS A N 1
ATOM 870 C CA . CYS A 1 114 ? 1.580 8.024 -5.591 1.00 85.00 114 CYS A CA 1
ATOM 871 C C . CYS A 1 114 ? 2.699 7.099 -5.079 1.00 85.00 114 CYS A C 1
ATOM 873 O O . CYS A 1 114 ? 3.229 6.303 -5.866 1.00 85.00 114 CYS A O 1
ATOM 875 N N . PRO A 1 115 ? 3.073 7.178 -3.786 1.00 87.50 115 PRO A N 1
ATOM 876 C CA . PRO A 1 115 ? 4.127 6.339 -3.232 1.00 87.50 115 PRO A CA 1
ATOM 877 C C . PRO A 1 115 ? 3.751 4.855 -3.323 1.00 87.50 115 PRO A C 1
ATOM 879 O O . PRO A 1 115 ? 2.639 4.457 -2.981 1.00 87.50 115 PRO A O 1
ATOM 882 N N . SER A 1 116 ? 4.692 4.026 -3.775 1.00 93.00 116 SER A N 1
ATOM 883 C CA . SER A 1 116 ? 4.512 2.577 -3.898 1.00 93.00 116 SER A CA 1
ATOM 884 C C . SER A 1 116 ? 5.628 1.827 -3.181 1.00 93.00 116 SER A C 1
ATOM 886 O O . SER A 1 116 ? 6.805 1.961 -3.524 1.00 93.00 116 SER A O 1
ATOM 888 N N . ASP A 1 117 ? 5.263 0.967 -2.227 1.00 92.38 117 ASP A N 1
ATOM 889 C CA . ASP A 1 117 ? 6.223 0.105 -1.523 1.00 92.38 117 ASP A CA 1
ATOM 890 C C . ASP A 1 117 ? 6.980 -0.819 -2.481 1.00 92.38 117 ASP A C 1
ATOM 892 O O . ASP A 1 117 ? 8.162 -1.101 -2.282 1.00 92.38 117 ASP A O 1
ATOM 896 N N . GLY A 1 118 ? 6.324 -1.244 -3.564 1.00 95.06 118 GLY A N 1
ATOM 897 C CA . GLY A 1 118 ? 6.949 -2.044 -4.608 1.00 95.06 118 GLY A CA 1
ATOM 898 C C . GLY A 1 118 ? 8.014 -1.267 -5.387 1.00 95.06 118 GLY A C 1
ATOM 899 O O . GLY A 1 118 ? 9.098 -1.798 -5.619 1.00 95.06 118 GLY A O 1
ATOM 900 N N . VAL A 1 119 ? 7.735 -0.007 -5.745 1.00 94.62 119 VAL A N 1
ATOM 901 C CA . VAL A 1 119 ? 8.704 0.889 -6.408 1.00 94.62 119 VAL A CA 1
ATOM 902 C C . VAL A 1 119 ? 9.869 1.194 -5.469 1.00 94.62 119 VAL A C 1
ATOM 904 O O . VAL A 1 119 ? 11.025 1.063 -5.863 1.00 94.62 119 VAL A O 1
ATOM 907 N N . LYS A 1 120 ? 9.585 1.490 -4.195 1.00 94.81 120 LYS A N 1
ATOM 908 C CA . LYS A 1 120 ? 10.603 1.679 -3.152 1.00 94.81 120 LYS A CA 1
ATOM 909 C C . LYS A 1 120 ? 11.506 0.452 -3.012 1.00 94.81 120 LYS A C 1
ATOM 911 O O . LYS A 1 120 ? 12.724 0.588 -2.942 1.00 94.81 120 LYS A O 1
ATOM 916 N N . ALA A 1 121 ? 10.935 -0.752 -2.966 1.00 96.44 121 ALA A N 1
ATOM 917 C CA . ALA A 1 121 ? 11.705 -1.990 -2.874 1.00 96.44 121 ALA A CA 1
ATOM 918 C C . ALA A 1 121 ? 12.551 -2.248 -4.133 1.00 96.44 121 ALA A C 1
ATOM 920 O O . ALA A 1 121 ? 13.712 -2.635 -4.017 1.00 96.44 121 ALA A O 1
ATOM 921 N N . ALA A 1 122 ? 12.006 -1.989 -5.324 1.00 97.00 122 ALA A N 1
ATOM 922 C CA . ALA A 1 122 ? 12.748 -2.107 -6.576 1.00 97.00 122 ALA A CA 1
ATOM 923 C C . ALA A 1 122 ? 13.900 -1.092 -6.660 1.00 97.00 122 ALA A C 1
ATOM 925 O O . ALA A 1 122 ? 15.000 -1.457 -7.065 1.00 97.00 122 ALA A O 1
ATOM 926 N N . ASN A 1 123 ? 13.700 0.145 -6.197 1.00 95.25 123 ASN A N 1
ATOM 927 C CA . ASN A 1 123 ? 14.755 1.158 -6.146 1.00 95.25 123 ASN A CA 1
ATOM 928 C C . ASN A 1 123 ? 15.887 0.787 -5.182 1.00 95.25 123 ASN A C 1
ATOM 930 O O . ASN A 1 123 ? 17.042 1.032 -5.510 1.00 95.25 123 ASN A O 1
ATOM 934 N N . ARG A 1 124 ? 15.609 0.114 -4.056 1.00 95.25 124 ARG A N 1
ATOM 935 C CA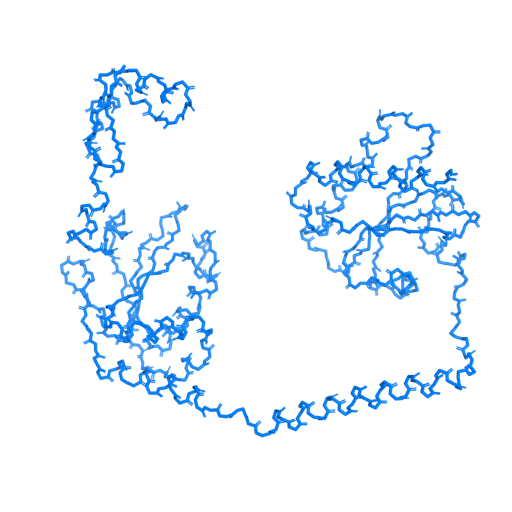 . ARG A 1 124 ? 16.688 -0.437 -3.210 1.00 95.25 124 ARG A CA 1
ATOM 936 C C . ARG A 1 124 ? 17.529 -1.475 -3.949 1.00 95.25 124 ARG A C 1
ATOM 938 O O . ARG A 1 124 ? 18.739 -1.519 -3.771 1.00 95.25 124 ARG A O 1
ATOM 945 N N . LEU A 1 125 ? 16.915 -2.293 -4.808 1.00 96.69 125 LEU A N 1
ATOM 946 C CA . LEU A 1 125 ? 17.664 -3.220 -5.662 1.00 96.69 125 LEU A CA 1
ATOM 947 C C . LEU A 1 125 ? 18.454 -2.498 -6.762 1.00 96.69 125 LEU A C 1
ATOM 949 O O . LEU A 1 125 ? 19.487 -3.010 -7.187 1.00 96.69 125 LEU A O 1
ATOM 953 N N . VAL A 1 126 ? 18.001 -1.328 -7.220 1.00 95.69 126 VAL A N 1
ATOM 954 C CA . VAL A 1 126 ? 18.791 -0.463 -8.111 1.00 95.69 126 VAL A CA 1
ATOM 955 C C . VAL A 1 126 ? 20.008 0.097 -7.373 1.00 95.69 126 VAL A C 1
ATOM 957 O O . VAL A 1 126 ? 21.127 -0.030 -7.860 1.00 95.69 126 VAL A O 1
ATOM 960 N N . GLU A 1 127 ? 19.815 0.628 -6.164 1.00 94.12 127 GLU A N 1
ATOM 961 C CA . GLU A 1 127 ? 20.892 1.132 -5.298 1.00 94.12 127 GLU A CA 1
ATOM 962 C C . GLU A 1 127 ? 21.917 0.043 -4.954 1.00 94.12 127 GLU A C 1
ATOM 964 O O . GLU A 1 127 ? 23.119 0.296 -4.959 1.00 94.12 127 GLU A O 1
ATOM 969 N N . ALA A 1 128 ? 21.452 -1.189 -4.736 1.00 95.38 128 ALA A N 1
ATOM 970 C CA . ALA A 1 128 ? 22.296 -2.359 -4.513 1.00 95.38 128 ALA A CA 1
ATOM 971 C C . ALA A 1 128 ? 22.980 -2.888 -5.792 1.00 95.38 128 ALA A C 1
ATOM 973 O O . ALA A 1 128 ? 23.665 -3.907 -5.744 1.00 95.38 128 ALA A O 1
ATOM 974 N N . GLY A 1 129 ? 22.778 -2.263 -6.957 1.00 95.94 129 GLY A N 1
ATOM 975 C CA . GLY A 1 129 ? 23.362 -2.701 -8.229 1.00 95.94 129 GLY A CA 1
ATOM 976 C C . GLY A 1 129 ? 22.820 -4.040 -8.746 1.00 95.94 129 GLY A C 1
ATOM 977 O O . GLY A 1 129 ? 23.470 -4.696 -9.558 1.00 95.94 129 GLY A O 1
ATOM 978 N N . VAL A 1 130 ? 21.650 -4.481 -8.275 1.00 96.88 130 VAL A N 1
ATOM 979 C CA . VAL A 1 130 ? 20.961 -5.690 -8.757 1.00 96.88 130 VAL A CA 1
ATOM 980 C C . VAL A 1 130 ? 20.093 -5.371 -9.969 1.00 96.88 130 VAL A C 1
ATOM 982 O O . VAL A 1 130 ? 20.066 -6.129 -10.942 1.00 96.88 130 VAL A O 1
ATOM 985 N N . LEU A 1 131 ? 19.385 -4.248 -9.916 1.00 97.44 131 LEU A N 1
ATOM 986 C CA . LEU A 1 131 ? 18.548 -3.756 -11.001 1.00 97.44 131 LEU A CA 1
ATOM 987 C C . LEU A 1 131 ? 19.136 -2.484 -11.616 1.00 97.44 131 LEU A C 1
ATOM 989 O O . LEU A 1 131 ? 19.967 -1.797 -11.034 1.00 97.44 131 LEU A O 1
ATOM 993 N N . GLN A 1 132 ? 18.659 -2.170 -12.807 1.00 95.50 132 GLN A N 1
ATOM 994 C CA . GLN A 1 132 ? 18.688 -0.852 -13.415 1.00 95.50 132 GLN A CA 1
ATOM 995 C C . GLN A 1 132 ? 17.253 -0.447 -13.719 1.00 95.50 132 GLN A C 1
ATOM 997 O O . GLN A 1 132 ? 16.376 -1.299 -13.878 1.00 95.50 132 GLN A O 1
ATOM 1002 N N . VAL A 1 133 ? 17.010 0.853 -13.817 1.00 93.62 133 VAL A N 1
ATOM 1003 C CA . VAL A 1 133 ? 15.680 1.380 -14.098 1.00 93.62 133 VAL A CA 1
ATOM 1004 C C . VAL A 1 133 ? 15.733 2.407 -15.208 1.00 93.62 133 VAL A C 1
ATOM 1006 O O . VAL A 1 133 ? 16.627 3.253 -15.243 1.00 93.62 133 VAL A O 1
ATOM 1009 N N . ALA A 1 134 ? 14.749 2.316 -16.101 1.00 90.38 134 ALA A N 1
ATOM 1010 C CA . ALA A 1 134 ? 14.399 3.355 -17.035 1.00 90.38 134 ALA A CA 1
ATOM 1011 C C . ALA A 1 134 ? 13.163 4.136 -16.603 1.00 90.38 134 ALA A C 1
ATOM 1013 O O . ALA A 1 134 ? 12.094 3.553 -16.440 1.00 90.38 134 ALA A O 1
ATOM 1014 N N . ARG A 1 135 ? 13.323 5.445 -16.375 1.00 86.19 135 ARG A N 1
ATOM 1015 C CA . ARG A 1 135 ? 12.275 6.326 -15.840 1.00 86.19 135 ARG A CA 1
ATOM 1016 C C . ARG A 1 135 ? 11.810 7.318 -16.900 1.00 86.19 135 ARG A C 1
ATOM 1018 O O . ARG A 1 135 ? 12.639 7.914 -17.589 1.00 86.19 135 ARG A O 1
ATOM 1025 N N . SER A 1 136 ? 10.501 7.539 -16.980 1.00 75.31 136 SER A N 1
ATOM 1026 C CA . SER A 1 136 ? 9.954 8.760 -17.581 1.00 75.31 136 SER A CA 1
ATOM 1027 C C . SER A 1 136 ? 10.222 9.931 -16.637 1.00 75.31 136 SER A C 1
ATOM 1029 O O . SER A 1 136 ? 10.067 9.770 -15.427 1.00 75.31 136 SER A O 1
ATOM 1031 N N . ALA A 1 137 ? 10.567 11.107 -17.159 1.00 67.94 137 ALA A N 1
ATOM 1032 C CA . ALA A 1 137 ? 10.611 12.308 -16.331 1.00 67.94 137 ALA A CA 1
ATOM 1033 C C . ALA A 1 137 ? 9.231 12.564 -15.701 1.00 67.94 137 ALA A C 1
ATOM 1035 O O . ALA A 1 137 ? 8.211 12.493 -16.393 1.00 67.94 137 ALA A O 1
ATOM 1036 N N . SER A 1 138 ? 9.205 12.839 -14.398 1.00 63.78 138 SER A N 1
ATOM 1037 C CA . SER A 1 138 ? 7.984 13.193 -13.676 1.00 63.78 138 SER A CA 1
ATOM 1038 C C . SER A 1 138 ? 7.481 14.540 -14.197 1.00 63.78 138 SER A C 1
ATOM 1040 O O . SER A 1 138 ? 8.046 15.589 -13.899 1.00 63.78 138 SER A O 1
ATOM 1042 N N . VAL A 1 139 ? 6.436 14.528 -15.026 1.00 67.50 139 VAL A N 1
ATOM 1043 C CA . VAL A 1 139 ? 5.667 15.745 -15.310 1.00 67.50 139 VAL A CA 1
ATOM 1044 C C . VAL A 1 139 ? 4.770 15.989 -14.100 1.00 67.50 139 VAL A C 1
ATOM 1046 O O . VAL A 1 139 ? 4.148 15.046 -13.610 1.00 67.50 139 VAL A O 1
ATOM 1049 N N . ALA A 1 140 ? 4.701 17.229 -13.611 1.00 67.69 140 ALA A N 1
ATOM 1050 C CA . ALA A 1 140 ? 3.867 17.579 -12.463 1.00 67.69 140 ALA A CA 1
ATOM 1051 C C . ALA A 1 140 ? 2.431 17.049 -12.646 1.00 67.69 140 ALA A C 1
ATOM 1053 O O . ALA A 1 140 ? 1.766 17.365 -13.633 1.00 67.69 140 ALA A O 1
ATOM 1054 N N . GLY A 1 141 ? 1.972 16.220 -11.703 1.00 68.00 141 GLY A N 1
ATOM 1055 C CA . GLY A 1 141 ? 0.643 15.602 -11.734 1.00 68.00 141 GLY A CA 1
ATOM 1056 C C . GLY A 1 141 ? 0.534 14.269 -12.490 1.00 68.00 141 GLY A C 1
ATOM 1057 O O . GLY A 1 141 ? -0.568 13.728 -12.571 1.00 68.00 141 GLY A O 1
ATOM 1058 N N . ALA A 1 142 ? 1.628 13.708 -13.018 1.00 71.94 142 ALA A N 1
ATOM 1059 C CA . ALA A 1 142 ? 1.643 12.382 -13.642 1.00 71.94 142 ALA A CA 1
ATOM 1060 C C . ALA A 1 142 ? 2.359 11.339 -12.765 1.00 71.94 142 ALA A C 1
ATOM 1062 O O . ALA A 1 142 ? 3.400 11.608 -12.171 1.00 71.94 142 ALA A O 1
ATOM 1063 N N . CYS A 1 143 ? 1.823 10.114 -12.713 1.00 75.81 143 CYS A N 1
ATOM 1064 C CA . CYS A 1 143 ? 2.506 8.993 -12.066 1.00 75.81 143 CYS A CA 1
ATOM 1065 C C . CYS A 1 143 ? 3.684 8.532 -12.937 1.00 75.81 143 CYS A C 1
ATOM 1067 O O . CYS A 1 143 ? 3.447 8.142 -14.085 1.00 75.81 143 CYS A O 1
ATOM 1069 N N . PRO A 1 144 ? 4.926 8.513 -12.423 1.00 82.56 144 PRO A N 1
ATOM 1070 C CA . PRO A 1 144 ? 6.059 8.061 -13.213 1.00 82.56 144 PRO A CA 1
ATOM 1071 C C . PRO A 1 144 ? 5.930 6.569 -13.544 1.00 82.56 144 PRO A C 1
ATOM 1073 O O . PRO A 1 144 ? 5.468 5.752 -12.734 1.00 82.56 144 PRO A O 1
ATOM 1076 N N . VAL A 1 145 ? 6.356 6.221 -14.759 1.00 86.94 145 VAL A N 1
ATOM 1077 C CA . VAL A 1 145 ? 6.488 4.838 -15.214 1.00 86.94 145 VAL A CA 1
ATOM 1078 C C . VAL A 1 145 ? 7.951 4.434 -15.076 1.00 86.94 145 VAL A C 1
ATOM 1080 O O . VAL A 1 145 ? 8.845 5.085 -15.619 1.00 86.94 145 VAL A O 1
ATOM 1083 N N . ASN A 1 146 ? 8.186 3.343 -14.350 1.00 90.69 146 ASN A N 1
ATOM 1084 C CA . ASN A 1 146 ? 9.511 2.789 -14.106 1.00 90.69 146 ASN A CA 1
ATOM 1085 C C . ASN A 1 146 ? 9.628 1.433 -14.808 1.00 90.69 146 ASN A C 1
ATOM 1087 O O . ASN A 1 146 ? 8.862 0.507 -14.524 1.00 90.69 146 ASN A O 1
ATOM 1091 N N . ILE A 1 147 ? 10.594 1.304 -15.713 1.00 93.31 147 ILE A N 1
ATOM 1092 C CA . ILE A 1 147 ? 10.916 0.062 -16.418 1.00 93.31 147 ILE A CA 1
ATOM 1093 C C . ILE A 1 147 ? 12.186 -0.519 -15.805 1.00 93.31 147 ILE A C 1
ATOM 1095 O O . ILE A 1 147 ? 13.271 0.014 -15.999 1.00 93.31 147 ILE A O 1
ATOM 1099 N N . TYR A 1 148 ? 12.069 -1.612 -15.062 1.00 96.00 148 TYR A N 1
ATOM 1100 C CA . TYR A 1 148 ? 13.199 -2.244 -14.388 1.00 96.00 148 TYR A CA 1
ATOM 1101 C C . TYR A 1 148 ? 13.751 -3.408 -15.207 1.00 96.00 148 TYR A C 1
ATOM 1103 O O . TYR A 1 148 ? 12.989 -4.264 -15.657 1.00 96.00 148 TYR A O 1
ATOM 1111 N N . ALA A 1 149 ? 15.073 -3.484 -15.327 1.00 96.88 149 ALA A N 1
ATOM 1112 C CA . ALA A 1 149 ? 15.788 -4.652 -15.838 1.00 96.88 149 ALA A CA 1
ATOM 1113 C C . ALA A 1 149 ? 16.954 -5.016 -14.912 1.00 96.88 149 ALA A C 1
ATOM 1115 O O . ALA A 1 149 ? 17.253 -4.266 -13.982 1.00 96.88 149 ALA A O 1
ATOM 1116 N N . PHE A 1 150 ? 17.623 -6.154 -15.121 1.00 97.62 150 PHE A N 1
ATOM 1117 C CA . PHE A 1 150 ? 18.808 -6.444 -14.310 1.00 97.62 150 PHE A CA 1
ATOM 1118 C C . PHE A 1 150 ? 19.956 -5.490 -14.643 1.00 97.62 150 PHE A C 1
ATOM 1120 O O . PHE A 1 150 ? 20.041 -4.934 -15.740 1.00 97.62 150 PHE A O 1
ATOM 1127 N N . ALA A 1 151 ? 20.855 -5.299 -13.681 1.00 95.56 151 ALA A N 1
ATOM 1128 C CA . ALA A 1 151 ? 21.984 -4.404 -13.851 1.00 95.56 151 ALA A CA 1
ATOM 1129 C C . ALA A 1 151 ? 22.841 -4.770 -15.079 1.00 95.56 151 ALA A C 1
ATOM 1131 O O . ALA A 1 151 ? 23.309 -5.900 -15.246 1.00 95.56 151 ALA A O 1
ATOM 1132 N N . GLY A 1 152 ? 23.045 -3.783 -15.951 1.00 93.25 152 GLY A N 1
ATOM 1133 C CA . GLY A 1 152 ? 23.811 -3.889 -17.190 1.00 93.25 152 GLY A CA 1
ATOM 1134 C C . GLY A 1 152 ? 22.993 -4.367 -18.391 1.00 93.25 152 GLY A C 1
ATOM 1135 O O . GLY A 1 152 ? 23.559 -4.503 -19.479 1.00 93.25 152 GLY A O 1
ATOM 1136 N N . GLU A 1 153 ? 21.694 -4.627 -18.214 1.00 95.69 153 GLU A N 1
ATOM 1137 C CA . GLU A 1 153 ? 20.802 -5.033 -19.302 1.00 95.69 153 GLU A CA 1
ATOM 1138 C C . GLU A 1 153 ? 20.183 -3.847 -20.040 1.00 95.69 153 GLU A C 1
ATOM 1140 O O . GLU A 1 153 ? 19.773 -4.030 -21.181 1.00 95.69 153 GLU A O 1
ATOM 1145 N N . ILE A 1 154 ? 20.151 -2.646 -19.449 1.00 93.62 154 ILE A N 1
ATOM 1146 C CA . ILE A 1 154 ? 19.645 -1.441 -20.119 1.00 93.62 154 ILE A CA 1
ATOM 1147 C C . ILE A 1 154 ? 20.812 -0.696 -20.769 1.00 93.62 154 ILE A C 1
ATOM 1149 O O . ILE A 1 154 ? 21.792 -0.339 -20.111 1.00 93.62 154 ILE A O 1
ATOM 1153 N N . ARG A 1 155 ? 20.708 -0.441 -22.073 1.00 90.38 155 ARG A N 1
ATOM 1154 C CA . ARG A 1 155 ? 21.651 0.378 -22.847 1.00 90.38 155 ARG A CA 1
ATOM 1155 C C . ARG A 1 155 ? 20.904 1.511 -23.519 1.00 90.38 155 ARG A C 1
ATOM 1157 O O . ARG A 1 155 ? 19.747 1.344 -23.860 1.00 90.38 155 ARG A O 1
ATOM 1164 N N . GLN A 1 156 ? 21.563 2.636 -23.750 1.00 85.06 156 GLN A N 1
ATOM 1165 C CA . GLN A 1 156 ? 20.985 3.719 -24.539 1.00 85.06 156 GLN A CA 1
ATOM 1166 C C . GLN A 1 156 ? 21.487 3.623 -25.984 1.00 85.06 156 GLN A C 1
ATOM 1168 O O . GLN A 1 156 ? 22.696 3.580 -26.210 1.00 85.06 156 GLN A O 1
ATOM 1173 N N . GLN A 1 157 ? 20.567 3.589 -26.945 1.00 84.94 157 GLN A N 1
ATOM 1174 C CA . GLN A 1 157 ? 20.845 3.648 -28.379 1.00 84.94 157 GLN A CA 1
ATOM 1175 C C . GLN A 1 157 ? 19.807 4.567 -29.029 1.00 84.94 157 GLN A C 1
ATOM 1177 O O . GLN A 1 157 ? 18.615 4.371 -28.823 1.00 84.94 157 GLN A O 1
ATOM 1182 N N . ASP A 1 158 ? 20.258 5.588 -29.763 1.00 83.50 158 ASP A N 1
ATOM 1183 C CA . ASP A 1 158 ? 19.383 6.553 -30.453 1.00 83.50 158 ASP A CA 1
ATOM 1184 C C . ASP A 1 158 ? 18.306 7.166 -29.532 1.00 83.50 158 ASP A C 1
ATOM 1186 O O . ASP A 1 158 ? 17.133 7.258 -29.877 1.00 83.50 158 ASP A O 1
ATOM 1190 N N . GLU A 1 159 ? 18.715 7.547 -28.314 1.00 76.25 159 GLU A N 1
ATOM 1191 C CA . GLU A 1 159 ? 17.850 8.078 -27.243 1.00 76.25 159 GLU A CA 1
ATOM 1192 C C . GLU A 1 159 ? 16.807 7.096 -26.674 1.00 76.25 159 GLU A C 1
ATOM 1194 O O . GLU A 1 159 ? 16.052 7.468 -25.776 1.00 76.25 159 GLU A O 1
ATOM 1199 N N . GLN A 1 160 ? 16.822 5.830 -27.098 1.00 75.44 160 GLN A N 1
ATOM 1200 C CA . GLN A 1 160 ? 15.942 4.781 -26.588 1.00 75.44 160 GLN A CA 1
ATOM 1201 C C . GLN A 1 160 ? 16.690 3.743 -25.732 1.00 75.44 160 GLN A C 1
ATOM 1203 O O . GLN A 1 160 ? 17.858 3.433 -25.991 1.00 75.44 160 GLN A O 1
ATOM 1208 N N . PRO A 1 161 ? 16.044 3.187 -24.689 1.00 83.38 161 PRO A N 1
ATOM 1209 C CA . PRO A 1 161 ? 16.572 2.059 -23.949 1.00 83.38 161 PRO A CA 1
ATOM 1210 C C . PRO A 1 161 ? 16.452 0.780 -24.788 1.00 83.38 161 PRO A C 1
ATOM 1212 O O . PRO A 1 161 ? 15.360 0.351 -25.148 1.00 83.38 161 PRO A O 1
ATOM 1215 N N . VAL A 1 162 ? 17.584 0.142 -25.057 1.00 89.38 162 VAL A N 1
ATOM 1216 C CA . VAL A 1 162 ? 17.678 -1.193 -25.645 1.00 89.38 162 VAL A CA 1
ATOM 1217 C C . VAL A 1 162 ? 18.026 -2.179 -24.543 1.00 89.38 162 VAL A C 1
ATOM 1219 O O . VAL A 1 162 ? 18.974 -1.969 -23.781 1.00 89.38 162 VAL A O 1
ATOM 1222 N N . PHE A 1 163 ? 17.270 -3.271 -24.478 1.00 92.44 163 PHE A N 1
ATOM 1223 C CA . PHE A 1 163 ? 17.459 -4.312 -23.481 1.00 92.44 163 PHE A CA 1
ATOM 1224 C C . PHE A 1 163 ? 18.300 -5.450 -24.051 1.00 92.44 163 PHE A C 1
ATOM 1226 O O . PHE A 1 163 ? 18.083 -5.918 -25.167 1.00 92.44 163 PHE A O 1
ATOM 1233 N N . LYS A 1 164 ? 19.290 -5.906 -23.286 1.00 95.81 164 LYS A N 1
ATOM 1234 C CA . LYS A 1 164 ? 20.082 -7.086 -23.631 1.00 95.81 164 LYS A CA 1
ATOM 1235 C C . LYS A 1 164 ? 20.271 -7.959 -22.405 1.00 95.81 164 LYS A C 1
ATOM 1237 O O . LYS A 1 164 ? 20.995 -7.587 -21.487 1.00 95.81 164 LYS A O 1
ATOM 1242 N N . ILE A 1 165 ? 19.670 -9.146 -22.440 1.00 96.69 165 ILE A N 1
ATOM 1243 C CA . ILE A 1 165 ? 19.729 -10.116 -21.344 1.00 96.69 165 ILE A CA 1
ATOM 1244 C C . ILE A 1 165 ? 21.184 -10.486 -21.021 1.00 96.69 165 ILE A C 1
ATOM 1246 O O . ILE A 1 165 ? 21.957 -10.906 -21.888 1.00 96.69 165 ILE A O 1
ATOM 1250 N N . ASN A 1 166 ? 21.546 -10.362 -19.746 1.00 96.50 166 ASN A N 1
ATOM 1251 C CA . ASN A 1 166 ? 22.822 -10.769 -19.184 1.00 96.50 166 ASN A CA 1
ATOM 1252 C C . ASN A 1 166 ? 22.643 -12.095 -18.436 1.00 96.50 166 ASN A C 1
ATOM 1254 O O . ASN A 1 166 ? 22.499 -12.134 -17.212 1.00 96.50 166 ASN A O 1
ATOM 1258 N N . GLU A 1 167 ? 22.681 -13.200 -19.184 1.00 97.06 167 GLU A N 1
ATOM 1259 C CA . GLU A 1 167 ? 22.444 -14.553 -18.654 1.00 97.06 167 GLU A CA 1
ATOM 1260 C C . GLU A 1 167 ? 23.358 -14.898 -17.470 1.00 97.06 167 GLU A C 1
ATOM 1262 O O . GLU A 1 167 ? 22.927 -15.496 -16.481 1.00 97.06 167 GLU A O 1
ATOM 1267 N N . ARG A 1 168 ? 24.624 -14.461 -17.517 1.00 96.75 168 ARG A N 1
ATOM 1268 C CA . ARG A 1 168 ? 25.584 -14.692 -16.429 1.00 96.75 168 ARG A CA 1
ATOM 1269 C C . ARG A 1 168 ? 25.143 -13.998 -15.141 1.00 96.75 168 ARG A C 1
ATOM 1271 O O . ARG A 1 168 ? 25.267 -14.577 -14.062 1.00 96.75 168 ARG A O 1
ATOM 1278 N N . PHE A 1 169 ? 24.654 -12.766 -15.241 1.00 96.81 169 PHE A N 1
ATOM 1279 C CA . PHE A 1 169 ? 24.185 -12.014 -14.084 1.00 96.81 169 PHE A CA 1
ATOM 1280 C C . PHE A 1 169 ? 22.862 -12.568 -13.548 1.00 96.81 169 PHE A C 1
ATOM 1282 O O . PHE A 1 169 ? 22.764 -12.844 -12.352 1.00 96.81 169 PHE A O 1
ATOM 1289 N N . ARG A 1 170 ? 21.892 -12.849 -14.428 1.00 97.62 170 ARG A N 1
ATOM 1290 C CA . ARG A 1 170 ? 20.623 -13.490 -14.049 1.00 97.62 170 ARG A CA 1
ATOM 1291 C C . ARG A 1 170 ? 20.833 -14.826 -13.350 1.00 97.62 170 ARG A C 1
ATOM 1293 O O . ARG A 1 170 ? 20.200 -15.074 -12.333 1.00 97.62 170 ARG A O 1
ATOM 1300 N N . THR A 1 171 ? 21.776 -15.645 -13.820 1.00 96.94 171 THR A N 1
ATOM 1301 C CA . THR A 1 171 ? 22.123 -16.924 -13.175 1.00 96.94 171 THR A CA 1
ATOM 1302 C C . THR A 1 171 ? 22.627 -16.721 -11.744 1.00 96.94 171 THR A C 1
ATOM 1304 O O . THR A 1 171 ? 22.255 -17.475 -10.844 1.00 96.94 171 THR A O 1
ATOM 1307 N N . ARG A 1 172 ? 23.431 -15.676 -11.493 1.00 96.75 172 ARG A N 1
ATOM 1308 C CA . ARG A 1 172 ? 23.869 -15.333 -10.131 1.00 96.75 172 ARG A CA 1
ATOM 1309 C C . ARG A 1 172 ? 22.689 -14.920 -9.252 1.00 96.75 172 ARG A C 1
ATOM 1311 O O . ARG A 1 172 ? 22.567 -15.436 -8.145 1.00 96.75 172 ARG A O 1
ATOM 1318 N N . VAL A 1 173 ? 21.804 -14.055 -9.746 1.00 96.94 173 VAL A N 1
ATOM 1319 C CA . VAL A 1 173 ? 20.602 -13.643 -9.000 1.00 96.94 173 VAL A CA 1
ATOM 1320 C C . VAL A 1 173 ? 19.682 -14.836 -8.726 1.00 96.94 173 VAL A C 1
ATOM 1322 O O . VAL A 1 173 ? 19.230 -15.018 -7.600 1.00 96.94 173 VAL A O 1
ATOM 1325 N N . TYR A 1 174 ? 19.460 -15.698 -9.719 1.00 96.00 174 TYR A N 1
ATOM 1326 C CA . TYR A 1 174 ? 18.683 -16.927 -9.569 1.00 96.00 174 TYR A CA 1
ATOM 1327 C C . TYR A 1 174 ? 19.273 -17.840 -8.492 1.00 96.00 174 TYR A C 1
ATOM 1329 O O . TYR A 1 174 ? 18.553 -18.320 -7.619 1.00 96.00 174 TYR A O 1
ATOM 1337 N N . SER A 1 175 ? 20.598 -18.028 -8.493 1.00 94.94 175 SER A N 1
ATOM 1338 C CA . SER A 1 175 ? 21.267 -18.825 -7.462 1.00 94.94 175 SER A CA 1
ATOM 1339 C C . SER A 1 175 ? 21.040 -18.260 -6.054 1.00 94.94 175 SER A C 1
ATOM 1341 O O . SER A 1 175 ? 20.796 -19.030 -5.127 1.00 94.94 175 SER A O 1
ATOM 1343 N N . GLN A 1 176 ? 21.016 -16.931 -5.904 1.00 94.88 176 GLN A N 1
ATOM 1344 C CA . GLN A 1 176 ? 20.724 -16.261 -4.636 1.00 94.88 176 GLN A CA 1
ATOM 1345 C C . GLN A 1 176 ? 19.266 -16.477 -4.193 1.00 94.88 176 GLN A C 1
ATOM 1347 O O . GLN A 1 176 ? 19.005 -16.839 -3.044 1.00 94.88 176 GLN A O 1
ATOM 1352 N N . LEU A 1 177 ? 18.307 -16.333 -5.116 1.00 93.94 177 LEU A N 1
ATOM 1353 C CA . LEU A 1 177 ? 16.883 -16.589 -4.860 1.00 93.94 177 LEU A CA 1
ATOM 1354 C C . LEU A 1 177 ? 16.646 -18.029 -4.374 1.00 93.94 177 LEU A C 1
ATOM 1356 O O . LEU A 1 177 ? 15.929 -18.243 -3.392 1.00 93.94 177 LEU A O 1
ATOM 1360 N N . GLN A 1 178 ? 17.303 -19.004 -5.007 1.00 91.31 178 GLN A N 1
ATOM 1361 C CA . GLN A 1 178 ? 17.195 -20.422 -4.653 1.00 91.31 178 GLN A CA 1
ATOM 1362 C C . GLN A 1 178 ? 17.874 -20.763 -3.323 1.00 91.31 178 GLN A C 1
ATOM 1364 O O . GLN A 1 178 ? 17.351 -21.561 -2.542 1.00 91.31 178 GLN A O 1
ATOM 1369 N N . GLN A 1 179 ? 19.020 -20.145 -3.024 1.00 85.50 179 GLN A N 1
ATOM 1370 C CA . GLN A 1 179 ? 19.683 -20.326 -1.732 1.00 85.50 179 GLN A CA 1
ATOM 1371 C C . GLN A 1 179 ? 18.773 -19.903 -0.576 1.00 85.50 179 GLN A C 1
ATOM 1373 O O . GLN A 1 179 ? 18.686 -20.631 0.410 1.00 85.50 179 GLN A O 1
ATOM 1378 N N . ASN A 1 180 ? 18.031 -18.799 -0.707 1.00 73.62 180 ASN A N 1
ATOM 1379 C CA . ASN A 1 180 ? 17.055 -18.398 0.310 1.00 73.62 180 ASN A CA 1
ATOM 1380 C C . ASN A 1 180 ? 15.855 -19.323 0.412 1.00 73.62 180 ASN A C 1
ATOM 1382 O O . ASN A 1 180 ? 15.423 -19.611 1.524 1.00 73.62 180 ASN A O 1
ATOM 1386 N N . ALA A 1 181 ? 15.314 -19.788 -0.716 1.00 71.44 181 ALA A N 1
ATOM 1387 C CA . ALA A 1 181 ? 14.207 -20.743 -0.696 1.00 71.44 181 ALA A CA 1
ATOM 1388 C C . ALA A 1 181 ? 14.585 -22.018 0.084 1.00 71.44 181 ALA A C 1
ATOM 1390 O O . ALA A 1 181 ? 13.759 -22.586 0.795 1.00 71.44 181 ALA A O 1
ATOM 1391 N N . ASN A 1 182 ? 15.862 -22.409 0.016 1.00 66.06 182 ASN A N 1
ATOM 1392 C CA . ASN A 1 182 ? 16.413 -23.573 0.706 1.00 66.06 182 ASN A CA 1
ATOM 1393 C C . ASN A 1 182 ? 17.022 -23.273 2.088 1.00 66.06 182 ASN A C 1
ATOM 1395 O O . ASN A 1 182 ? 17.404 -24.211 2.799 1.00 66.06 182 ASN A O 1
ATOM 1399 N N . ARG A 1 183 ? 17.109 -22.002 2.515 1.00 66.06 183 ARG A N 1
ATOM 1400 C CA . ARG A 1 183 ? 17.535 -21.651 3.876 1.00 66.06 183 ARG A CA 1
ATOM 1401 C C . ARG A 1 183 ? 16.454 -22.114 4.846 1.00 66.06 183 ARG A C 1
ATOM 1403 O O . ARG A 1 183 ? 15.429 -21.466 5.038 1.00 66.06 183 ARG A O 1
ATOM 1410 N N . ARG A 1 184 ? 16.704 -23.257 5.493 1.00 56.12 184 ARG A N 1
ATOM 1411 C CA . ARG A 1 184 ? 15.914 -23.687 6.649 1.00 56.12 184 ARG A CA 1
ATOM 1412 C C . ARG A 1 184 ? 15.950 -22.561 7.689 1.00 56.12 184 ARG A C 1
ATOM 1414 O O . ARG A 1 184 ? 17.046 -22.061 7.961 1.00 56.12 184 ARG A O 1
ATOM 1421 N N . PRO A 1 185 ? 14.804 -22.175 8.281 1.00 59.25 185 PRO A N 1
ATOM 1422 C CA . PRO A 1 185 ? 14.799 -21.192 9.352 1.00 59.25 185 PRO A CA 1
ATOM 1423 C C . PRO A 1 185 ? 15.792 -21.656 10.421 1.00 59.25 185 PRO A C 1
ATOM 1425 O O . PRO A 1 185 ? 15.827 -22.851 10.752 1.00 59.25 185 PRO A O 1
ATOM 1428 N N . PRO A 1 186 ? 16.660 -20.765 10.916 1.00 60.59 186 PRO A N 1
ATOM 1429 C CA . PRO A 1 186 ? 17.719 -21.173 11.816 1.00 60.59 186 PRO A CA 1
ATOM 1430 C C . PRO A 1 186 ? 17.094 -21.823 13.060 1.00 60.59 186 PRO A C 1
ATOM 1432 O O . PRO A 1 186 ? 16.057 -21.375 13.549 1.00 60.59 186 PRO A O 1
ATOM 1435 N N . LYS A 1 187 ? 17.686 -22.924 13.551 1.00 62.22 187 LYS A N 1
ATOM 1436 C CA . LYS A 1 187 ? 17.081 -23.800 14.582 1.00 62.22 187 LYS A CA 1
ATOM 1437 C C . LYS A 1 187 ? 16.606 -23.041 15.833 1.00 62.22 187 LYS A C 1
ATOM 1439 O O . LYS A 1 187 ? 15.646 -23.466 16.474 1.00 62.22 187 LYS A O 1
ATOM 1444 N N . TRP A 1 188 ? 17.219 -21.895 16.140 1.00 66.50 188 TRP A N 1
ATOM 1445 C CA . TRP A 1 188 ? 16.817 -21.019 17.239 1.00 66.50 188 TRP A CA 1
ATOM 1446 C C . TRP A 1 188 ? 15.432 -20.387 17.054 1.00 66.50 188 TRP A C 1
ATOM 1448 O O . TRP A 1 188 ? 14.773 -20.151 18.050 1.00 66.50 188 TRP A O 1
ATOM 1458 N N . GLN A 1 189 ? 14.925 -20.188 15.832 1.00 66.50 189 GLN A N 1
ATOM 1459 C CA . GLN A 1 189 ? 13.540 -19.743 15.619 1.00 66.50 189 GLN A CA 1
ATOM 1460 C C . GLN A 1 189 ? 12.532 -20.826 16.004 1.00 66.50 189 GLN A C 1
ATOM 1462 O O . GLN A 1 189 ? 11.465 -20.516 16.523 1.00 66.50 189 GLN A O 1
ATOM 1467 N N . SER A 1 190 ? 12.868 -22.102 15.791 1.00 68.69 190 SER A N 1
ATOM 1468 C CA . SER A 1 190 ? 12.042 -23.207 16.290 1.00 68.69 190 SER A CA 1
ATOM 1469 C C . SER A 1 190 ? 12.105 -23.268 17.814 1.00 68.69 190 SER A C 1
ATOM 1471 O O . SER A 1 190 ? 11.067 -23.378 18.453 1.00 68.69 190 SER A O 1
ATOM 1473 N N . ALA A 1 191 ? 13.294 -23.100 18.403 1.00 78.38 191 ALA A N 1
ATOM 1474 C CA . ALA A 1 191 ? 13.448 -23.008 19.855 1.00 78.38 191 ALA A CA 1
ATOM 1475 C C . ALA A 1 191 ? 12.697 -21.803 20.450 1.00 78.38 191 ALA A C 1
ATOM 1477 O O . ALA A 1 191 ? 12.046 -21.949 21.475 1.00 78.38 191 ALA A O 1
ATOM 1478 N N . LEU A 1 192 ? 12.712 -20.645 19.784 1.00 85.00 192 LEU A N 1
ATOM 1479 C CA . LEU A 1 192 ? 11.999 -19.438 20.200 1.00 85.00 192 LEU A CA 1
ATOM 1480 C C . LEU A 1 192 ? 10.486 -19.634 20.098 1.00 85.00 192 LEU A C 1
ATOM 1482 O O . LEU A 1 192 ? 9.767 -19.273 21.019 1.00 85.00 192 LEU A O 1
ATOM 1486 N N . ARG A 1 193 ? 9.999 -20.263 19.020 1.00 82.12 193 ARG A N 1
ATOM 1487 C CA . ARG A 1 193 ? 8.583 -20.633 18.869 1.00 82.12 193 ARG A CA 1
ATOM 1488 C C . ARG A 1 193 ? 8.139 -21.592 19.968 1.00 82.12 193 ARG A C 1
ATOM 1490 O O . ARG A 1 193 ? 7.112 -21.351 20.587 1.00 82.12 193 ARG A O 1
ATOM 1497 N N . TRP A 1 194 ? 8.915 -22.637 20.250 1.00 89.81 194 TRP A N 1
ATOM 1498 C CA . TRP A 1 194 ? 8.609 -23.574 21.333 1.00 89.81 194 TRP A CA 1
ATOM 1499 C C . TRP A 1 194 ? 8.711 -22.923 22.712 1.00 89.81 194 TRP A C 1
ATOM 1501 O O . TRP A 1 194 ? 7.853 -23.165 23.551 1.00 89.81 194 TRP A O 1
ATOM 1511 N N . SER A 1 195 ? 9.690 -22.046 22.931 1.00 90.56 195 SER A N 1
ATOM 1512 C CA . SER A 1 195 ? 9.809 -21.253 24.156 1.00 90.56 195 SER A CA 1
ATOM 1513 C C . SER A 1 195 ? 8.617 -20.318 24.334 1.00 90.56 195 SER A C 1
ATOM 1515 O O . SER A 1 195 ? 8.115 -20.192 25.443 1.00 90.56 195 SER A O 1
ATOM 1517 N N . LEU A 1 196 ? 8.144 -19.682 23.260 1.00 93.31 196 LEU A N 1
ATOM 1518 C CA . LEU A 1 196 ? 6.974 -18.810 23.292 1.00 93.31 196 LEU A CA 1
ATOM 1519 C C . LEU A 1 196 ? 5.704 -19.620 23.572 1.00 93.31 196 LEU A C 1
ATOM 1521 O O . LEU A 1 196 ? 4.903 -19.220 24.403 1.00 93.31 196 LEU A O 1
ATOM 1525 N N . LEU A 1 197 ? 5.537 -20.780 22.931 1.00 94.06 197 LEU A N 1
ATOM 1526 C CA . LEU A 1 197 ? 4.403 -21.673 23.180 1.00 94.06 197 LEU A CA 1
ATOM 1527 C C . LEU A 1 197 ? 4.412 -22.221 24.608 1.00 94.06 197 LEU A C 1
ATOM 1529 O O . LEU A 1 197 ? 3.363 -22.257 25.241 1.00 94.06 197 LEU A O 1
ATOM 1533 N N . LEU A 1 198 ? 5.579 -22.595 25.135 1.00 95.19 198 LEU A N 1
ATOM 1534 C CA . LEU A 1 198 ? 5.734 -23.003 26.531 1.00 95.19 198 LEU A CA 1
ATOM 1535 C C . LEU A 1 198 ? 5.454 -21.847 27.486 1.00 95.19 198 LEU A C 1
ATOM 1537 O O . LEU A 1 198 ? 4.782 -22.057 28.486 1.00 95.19 198 LEU A O 1
ATOM 1541 N N . PHE A 1 199 ? 5.906 -20.634 27.171 1.00 94.56 199 PHE A N 1
ATOM 1542 C CA . PHE A 1 199 ? 5.606 -19.441 27.959 1.00 94.56 199 PHE A CA 1
ATOM 1543 C C . PHE A 1 199 ? 4.105 -19.137 27.966 1.00 94.56 199 PHE A C 1
ATOM 1545 O O . PHE A 1 199 ? 3.534 -18.920 29.028 1.00 94.56 199 PHE A O 1
ATOM 1552 N N . VAL A 1 200 ? 3.444 -19.190 26.808 1.00 95.12 200 VAL A N 1
ATOM 1553 C CA . VAL A 1 200 ? 1.993 -18.992 26.687 1.00 95.12 200 VAL A CA 1
ATOM 1554 C C . VAL A 1 200 ? 1.231 -20.095 27.419 1.00 95.12 200 VAL A C 1
ATOM 1556 O O . VAL A 1 200 ? 0.307 -19.794 28.166 1.00 95.12 200 VAL A O 1
ATOM 1559 N N . ALA A 1 201 ? 1.624 -21.361 27.266 1.00 93.75 201 ALA A N 1
ATOM 1560 C CA . ALA A 1 201 ? 1.005 -22.484 27.967 1.00 93.75 201 ALA A CA 1
ATOM 1561 C C . ALA A 1 201 ? 1.210 -22.397 29.486 1.00 93.75 201 ALA A C 1
ATOM 1563 O O . ALA A 1 201 ? 0.275 -22.637 30.244 1.00 93.75 201 ALA A O 1
ATOM 1564 N N . PHE A 1 202 ? 2.404 -22.002 29.932 1.00 94.25 202 PHE A N 1
ATOM 1565 C CA . PHE A 1 202 ? 2.707 -21.745 31.336 1.00 94.25 202 PHE A CA 1
ATOM 1566 C C . PHE A 1 202 ? 1.863 -20.589 31.875 1.00 94.25 202 PHE A C 1
ATOM 1568 O O . PHE A 1 202 ? 1.244 -20.726 32.924 1.00 94.25 202 PHE A O 1
ATOM 1575 N N . TYR A 1 203 ? 1.761 -19.483 31.137 1.00 91.88 203 TYR A N 1
ATOM 1576 C CA . TYR A 1 203 ? 0.959 -18.327 31.526 1.00 91.88 203 TYR A CA 1
ATOM 1577 C C . TYR A 1 203 ? -0.540 -18.658 31.581 1.00 91.88 203 TYR A C 1
ATOM 1579 O O . TYR A 1 203 ? -1.218 -18.294 32.537 1.00 91.88 203 TYR A O 1
ATOM 1587 N N . LEU A 1 204 ? -1.053 -19.421 30.611 1.00 91.69 204 LEU A N 1
ATOM 1588 C CA . LEU A 1 204 ? -2.414 -19.964 30.636 1.00 91.69 204 LEU A CA 1
ATOM 1589 C C . LEU A 1 204 ? -2.621 -20.911 31.825 1.00 91.69 204 LEU A C 1
ATOM 1591 O O . LEU A 1 204 ? -3.652 -20.836 32.487 1.00 91.69 204 LEU A O 1
ATOM 1595 N N . GLY A 1 205 ? -1.638 -21.759 32.136 1.00 87.88 205 GLY A N 1
ATOM 1596 C CA . GLY A 1 205 ? -1.648 -22.628 33.312 1.00 87.88 205 GLY A CA 1
ATOM 1597 C C . GLY A 1 205 ? -1.703 -21.841 34.621 1.00 87.88 205 GLY A C 1
ATOM 1598 O O . GLY A 1 205 ? -2.522 -22.152 35.482 1.00 87.88 205 GLY A O 1
ATOM 1599 N N . VAL A 1 206 ? -0.910 -20.773 34.744 1.00 85.56 206 VAL A N 1
ATOM 1600 C CA . VAL A 1 206 ? -0.948 -19.840 35.882 1.00 85.56 206 VAL A CA 1
ATOM 1601 C C . VAL A 1 206 ? -2.299 -19.130 35.962 1.00 85.56 206 VAL A C 1
ATOM 1603 O O . VAL A 1 206 ? -2.866 -19.054 37.044 1.00 85.56 206 VAL A O 1
ATOM 1606 N N . LEU A 1 207 ? -2.869 -18.666 34.847 1.00 79.88 207 LEU A N 1
ATOM 1607 C CA . LEU A 1 207 ? -4.197 -18.036 34.829 1.00 79.88 207 LEU A CA 1
ATOM 1608 C C . LEU A 1 207 ? -5.316 -18.998 35.253 1.00 79.88 207 LEU A C 1
ATOM 1610 O O . LEU A 1 207 ? -6.235 -18.594 35.964 1.00 79.88 207 LEU A O 1
ATOM 1614 N N . ILE A 1 208 ? -5.250 -20.266 34.841 1.00 80.44 208 ILE A N 1
ATOM 1615 C CA . ILE A 1 208 ? -6.218 -21.297 35.241 1.00 80.44 208 ILE A CA 1
ATOM 1616 C C . ILE A 1 208 ? -6.021 -21.672 36.717 1.00 80.44 208 ILE A C 1
ATOM 1618 O O . ILE A 1 208 ? -7.000 -21.748 37.455 1.00 80.44 208 ILE A O 1
ATOM 1622 N N . SER A 1 209 ? -4.775 -21.826 37.174 1.00 75.00 209 SER A N 1
ATOM 1623 C CA . SER A 1 209 ? -4.451 -22.105 38.580 1.00 75.00 209 SER A CA 1
ATOM 1624 C C . SER A 1 209 ? -4.877 -20.955 39.498 1.00 75.00 209 SER A C 1
ATOM 1626 O O . SER A 1 209 ? -5.478 -21.181 40.549 1.00 75.00 209 SER A O 1
ATOM 1628 N N . ASN A 1 210 ? -4.659 -19.712 39.068 1.00 59.38 210 ASN A N 1
ATOM 1629 C CA . ASN A 1 210 ? -5.089 -18.517 39.786 1.00 59.38 210 ASN A CA 1
ATOM 1630 C C . ASN A 1 210 ? -6.609 -18.309 39.724 1.00 59.38 210 ASN A C 1
ATOM 1632 O O . ASN A 1 210 ? -7.133 -17.580 40.556 1.00 59.38 210 ASN A O 1
ATOM 1636 N N . ARG A 1 211 ? -7.356 -18.965 38.820 1.00 55.78 211 ARG A N 1
ATOM 1637 C CA . ARG A 1 211 ? -8.833 -18.974 38.872 1.00 55.78 211 ARG A CA 1
ATOM 1638 C C . ARG A 1 211 ? -9.383 -19.839 40.006 1.00 55.78 211 ARG A C 1
ATOM 1640 O O . ARG A 1 211 ? -10.460 -19.534 40.505 1.00 55.78 211 ARG A O 1
ATOM 1647 N N . THR A 1 212 ? -8.664 -20.875 40.435 1.00 51.47 212 THR A N 1
ATOM 1648 C CA . THR A 1 212 ? -9.063 -21.722 41.576 1.00 51.47 212 THR A CA 1
ATOM 1649 C C . THR A 1 212 ? -8.620 -21.178 42.934 1.00 51.47 212 THR A C 1
ATOM 1651 O O . THR A 1 212 ? -9.173 -21.574 43.955 1.00 51.47 212 THR A O 1
ATOM 1654 N N . THR A 1 213 ? -7.673 -20.237 42.959 1.00 48.94 213 THR A N 1
ATOM 1655 C CA . THR A 1 213 ? -7.159 -19.611 44.188 1.00 48.94 213 THR A CA 1
ATOM 1656 C C . THR A 1 213 ? -7.024 -18.093 44.058 1.00 48.94 213 THR A C 1
ATOM 1658 O O . THR A 1 213 ? -6.067 -17.512 44.563 1.00 48.94 213 THR A O 1
ATOM 1661 N N . SER A 1 214 ? -7.961 -17.412 43.392 1.00 41.19 214 SER A N 1
ATOM 1662 C CA . SER A 1 214 ? -8.046 -15.952 43.508 1.00 41.19 214 SER A CA 1
ATOM 1663 C C . SER A 1 214 ? -8.871 -15.622 44.743 1.00 41.19 214 SER A C 1
ATOM 1665 O O . SER A 1 214 ? -10.078 -15.390 44.689 1.00 41.19 214 SER A O 1
ATOM 1667 N N . ASN A 1 215 ? -8.173 -15.590 45.878 1.00 43.72 215 ASN A N 1
ATOM 1668 C CA . ASN A 1 215 ? -8.480 -14.583 46.877 1.00 43.72 215 ASN A CA 1
ATOM 1669 C C . ASN A 1 215 ? -8.376 -13.247 46.132 1.00 43.72 215 ASN A C 1
ATOM 1671 O O . ASN A 1 215 ? -7.317 -12.896 45.608 1.00 43.72 215 ASN A O 1
ATOM 1675 N N . ARG A 1 216 ? -9.522 -12.598 45.948 1.00 39.72 216 ARG A N 1
ATOM 1676 C CA . ARG A 1 216 ? -9.676 -11.373 45.171 1.00 39.72 216 ARG A CA 1
ATOM 1677 C C . ARG A 1 216 ? -9.004 -10.257 45.966 1.00 39.72 216 ARG A C 1
ATOM 1679 O O . ARG A 1 216 ? -9.660 -9.591 46.758 1.00 39.72 216 ARG A O 1
ATOM 1686 N N . GLU A 1 217 ? -7.693 -10.094 45.809 1.00 39.44 217 GLU A N 1
ATOM 1687 C CA . GLU A 1 217 ? -7.030 -8.859 46.212 1.00 39.44 217 GLU A CA 1
ATOM 1688 C C . GLU A 1 217 ? -7.651 -7.742 45.376 1.00 39.44 217 GLU A C 1
ATOM 1690 O O . GLU A 1 217 ? -7.481 -7.643 44.160 1.00 39.44 217 GLU A O 1
ATOM 1695 N N . SER A 1 218 ? -8.488 -6.965 46.049 1.00 37.34 218 SER A N 1
ATOM 1696 C CA . SER A 1 218 ? -9.106 -5.757 45.548 1.00 37.34 218 SER A CA 1
ATOM 1697 C C . SER A 1 218 ? -8.010 -4.781 45.132 1.00 37.34 218 SER A C 1
ATOM 1699 O O . SER A 1 218 ? -7.405 -4.121 45.977 1.00 37.34 218 SER A O 1
ATOM 1701 N N . ILE A 1 219 ? -7.787 -4.666 43.821 1.00 42.69 219 ILE A N 1
ATOM 1702 C CA . ILE A 1 219 ? -7.305 -3.421 43.215 1.00 42.69 219 ILE A CA 1
ATOM 1703 C C . ILE A 1 219 ? -8.170 -2.306 43.820 1.00 42.69 219 ILE A C 1
ATOM 1705 O O . ILE A 1 219 ? -9.388 -2.498 43.888 1.00 42.69 219 ILE A O 1
ATOM 1709 N N . PRO A 1 220 ? -7.600 -1.190 44.305 1.00 38.69 220 PRO A N 1
ATOM 1710 C CA . PRO A 1 220 ? -8.402 -0.106 44.840 1.00 38.69 220 PRO A CA 1
ATOM 1711 C C . PRO A 1 220 ? -9.270 0.423 43.702 1.00 38.69 220 PRO A C 1
ATOM 1713 O O . PRO A 1 220 ? -8.808 1.148 42.823 1.00 38.69 220 PRO A O 1
ATOM 1716 N N . THR A 1 221 ? -10.527 -0.008 43.683 1.00 43.38 221 THR A N 1
ATOM 1717 C CA . THR A 1 221 ? -11.552 0.489 42.787 1.00 43.38 221 THR A CA 1
ATOM 1718 C C . THR A 1 221 ? -11.699 1.964 43.124 1.00 43.38 221 THR A C 1
ATOM 1720 O O . THR A 1 221 ? -12.272 2.316 44.156 1.00 43.38 221 THR A O 1
ATOM 1723 N N . LEU A 1 222 ? -11.156 2.845 42.281 1.00 54.03 222 LEU A N 1
ATOM 1724 C CA . LEU A 1 222 ? -11.702 4.193 42.193 1.00 54.03 222 LEU A CA 1
ATOM 1725 C C . LEU A 1 222 ? -13.205 3.995 41.982 1.00 54.03 222 LEU A C 1
ATOM 1727 O O . LEU A 1 222 ? -13.601 3.279 41.059 1.00 54.03 222 LEU A O 1
ATOM 1731 N N . SER A 1 223 ? -14.024 4.503 42.905 1.00 59.91 223 SER A N 1
ATOM 1732 C CA . SER A 1 223 ? -15.472 4.314 42.828 1.00 59.91 223 SER A CA 1
ATOM 1733 C C . SER A 1 223 ? -15.974 4.822 41.476 1.00 59.91 223 SER A C 1
ATOM 1735 O O . SER A 1 223 ? -15.397 5.748 40.902 1.00 59.91 223 SER A O 1
ATOM 1737 N N . GLU A 1 224 ? -17.042 4.238 40.938 1.00 62.69 224 GLU A N 1
ATOM 1738 C CA . GLU A 1 224 ? -17.589 4.673 39.644 1.00 62.69 224 GLU A CA 1
ATOM 1739 C C . GLU A 1 224 ? -17.967 6.170 39.652 1.00 62.69 224 GLU A C 1
ATOM 1741 O O . GLU A 1 224 ? -17.833 6.851 38.635 1.00 62.69 224 GLU A O 1
ATOM 1746 N N . ALA A 1 225 ? -18.277 6.718 40.831 1.00 61.06 225 ALA A N 1
ATOM 1747 C CA . ALA A 1 225 ? -18.437 8.151 41.069 1.00 61.06 225 ALA A CA 1
ATOM 1748 C C . ALA A 1 225 ? -17.144 8.976 40.856 1.00 61.06 225 ALA A C 1
ATOM 1750 O O . ALA A 1 225 ? -17.194 10.092 40.335 1.00 61.06 225 ALA A O 1
ATOM 1751 N N . ALA A 1 226 ? -15.968 8.447 41.213 1.00 63.19 226 ALA A N 1
ATOM 1752 C CA . ALA A 1 226 ? -14.675 9.091 40.955 1.00 63.19 226 ALA A CA 1
ATOM 1753 C C . ALA A 1 226 ? -14.330 9.117 39.455 1.00 63.19 226 ALA A C 1
ATOM 1755 O O . ALA A 1 226 ? -13.742 10.081 38.967 1.00 63.19 226 ALA A O 1
ATOM 1756 N N . LEU A 1 227 ? -14.752 8.091 38.715 1.00 66.44 227 LEU A N 1
ATOM 1757 C CA . LEU A 1 227 ? -14.568 7.993 37.268 1.00 66.44 227 LEU A CA 1
ATOM 1758 C C . LEU A 1 227 ? -15.396 9.044 36.514 1.00 66.44 227 LEU A C 1
ATOM 1760 O O . LEU A 1 227 ? -14.910 9.665 35.573 1.00 66.44 227 LEU A O 1
ATOM 1764 N N . ASN A 1 228 ? -16.622 9.296 36.977 1.00 65.19 228 ASN A N 1
ATOM 1765 C CA . ASN A 1 228 ? -17.481 10.343 36.426 1.00 65.19 228 ASN A CA 1
ATOM 1766 C C . ASN A 1 228 ? -17.073 11.748 36.869 1.00 65.19 228 ASN A C 1
ATOM 1768 O O . ASN A 1 228 ? -17.200 12.690 36.090 1.00 65.19 228 ASN A O 1
ATOM 1772 N N . SER A 1 229 ? -16.490 11.880 38.063 1.00 67.88 229 SER A N 1
ATOM 1773 C CA . SER A 1 229 ? -15.849 13.129 38.486 1.00 67.88 229 SER A CA 1
ATOM 1774 C C . SER A 1 229 ? -14.647 13.465 37.593 1.00 67.88 229 SER A C 1
ATOM 1776 O O . SER A 1 229 ? -14.450 14.626 37.257 1.00 67.88 229 SER A O 1
ATOM 1778 N N . ALA A 1 230 ? -13.889 12.459 37.137 1.00 73.12 230 ALA A N 1
ATOM 1779 C CA . ALA A 1 230 ? -12.790 12.642 36.185 1.00 73.12 230 ALA A CA 1
ATOM 1780 C C . ALA A 1 230 ? -13.256 13.005 34.761 1.00 73.12 230 ALA A C 1
ATOM 1782 O O . ALA A 1 230 ? -12.500 13.624 34.015 1.00 73.12 230 ALA A O 1
ATOM 1783 N N . LEU A 1 231 ? -14.480 12.623 34.378 1.00 81.94 231 LEU A N 1
ATOM 1784 C CA . LEU A 1 231 ? -15.104 13.041 33.119 1.00 81.94 231 LEU A CA 1
ATOM 1785 C C . LEU A 1 231 ? -15.747 14.436 33.214 1.00 81.94 231 LEU A C 1
ATOM 1787 O O . LEU A 1 231 ? -16.149 14.962 32.190 1.00 81.94 231 LEU A O 1
ATOM 1791 N N . GLU A 1 232 ? -15.846 15.072 34.384 1.00 83.69 232 GLU A N 1
ATOM 1792 C CA . GLU A 1 232 ? -16.386 16.442 34.519 1.00 83.69 232 GLU A CA 1
ATOM 1793 C C . GLU A 1 232 ? -17.717 16.670 33.756 1.00 83.69 232 GLU A C 1
ATOM 1795 O O . GLU A 1 232 ? -17.957 17.733 33.178 1.00 83.69 232 GLU A O 1
ATOM 1800 N N . LEU A 1 233 ? -18.590 15.653 33.703 1.00 85.62 233 LEU A N 1
ATOM 1801 C CA . LEU A 1 233 ? -19.838 15.742 32.942 1.00 85.62 233 LEU A CA 1
ATOM 1802 C C . LEU A 1 233 ? -20.783 16.774 33.584 1.00 85.62 233 LEU A C 1
ATOM 1804 O O . LEU A 1 233 ? -20.940 16.788 34.806 1.00 85.62 233 LEU A O 1
ATOM 1808 N N . PRO A 1 234 ? -21.484 17.609 32.794 1.00 86.00 234 PRO A N 1
ATOM 1809 C CA . PRO A 1 234 ? -22.321 18.688 33.325 1.00 86.00 234 PRO A CA 1
ATOM 1810 C C . PRO A 1 234 ? -23.678 18.204 33.872 1.00 86.00 234 PRO A C 1
ATOM 1812 O O . PRO A 1 234 ? -24.548 19.020 34.172 1.00 86.00 234 PRO A O 1
ATOM 1815 N N . PHE A 1 235 ? -23.894 16.891 33.974 1.00 86.38 235 PHE A N 1
ATOM 1816 C CA . PHE A 1 235 ? -25.140 16.281 34.428 1.00 86.38 235 PHE A CA 1
ATOM 1817 C C . PHE A 1 235 ? -24.880 15.031 35.273 1.00 86.38 235 PHE A C 1
ATOM 1819 O O . PHE A 1 235 ? -23.861 14.363 35.128 1.00 86.38 235 PHE A O 1
ATOM 1826 N N . GLN A 1 236 ? -25.853 14.691 36.121 1.00 85.06 236 GLN A N 1
ATOM 1827 C CA . GLN A 1 236 ? -25.847 13.454 36.913 1.00 85.06 236 GLN A CA 1
ATOM 1828 C C . GLN A 1 236 ? -26.540 12.293 36.192 1.00 85.06 236 GLN A C 1
ATOM 1830 O O . GLN A 1 236 ? -26.213 11.137 36.433 1.00 85.06 236 GLN A O 1
ATOM 1835 N N . SER A 1 237 ? -27.478 12.589 35.291 1.00 89.00 237 SER A N 1
ATOM 1836 C CA . SER A 1 237 ? -28.166 11.582 34.487 1.00 89.00 237 SER A CA 1
ATOM 1837 C C . SER A 1 237 ? -28.314 12.075 33.053 1.00 89.00 237 SER A C 1
ATOM 1839 O O . SER A 1 237 ? -28.738 13.210 32.839 1.00 89.00 237 SER A O 1
ATOM 1841 N N . GLY A 1 238 ? -27.948 11.249 32.077 1.00 89.44 238 GLY A N 1
ATOM 1842 C CA . GLY A 1 238 ? -27.959 11.628 30.667 1.00 89.44 238 GLY A CA 1
ATOM 1843 C C . GLY A 1 238 ? -27.070 10.745 29.799 1.00 89.44 238 GLY A C 1
ATOM 1844 O O . GLY A 1 238 ? -26.510 9.750 30.253 1.00 89.44 238 GLY A O 1
ATOM 1845 N N . VAL A 1 239 ? -26.934 11.121 28.529 1.00 91.75 239 VAL A N 1
ATOM 1846 C CA . VAL A 1 239 ? -26.068 10.429 27.566 1.00 91.75 239 VAL A CA 1
ATOM 1847 C C . VAL A 1 239 ? -24.887 11.325 27.208 1.00 91.75 239 VAL A C 1
ATOM 1849 O O . VAL A 1 239 ? -25.071 12.504 26.908 1.00 91.75 239 VAL A O 1
ATOM 1852 N N . ALA A 1 240 ? -23.680 10.763 27.206 1.00 93.31 240 ALA A N 1
ATOM 1853 C CA . ALA A 1 240 ? -22.477 11.412 26.695 1.00 93.31 240 ALA A CA 1
ATOM 1854 C C . ALA A 1 240 ? -21.846 10.590 25.564 1.00 93.31 240 ALA A C 1
ATOM 1856 O O . ALA A 1 240 ? -22.017 9.374 25.462 1.00 93.31 240 ALA A O 1
ATOM 1857 N N . VAL A 1 241 ? -21.107 11.282 24.707 1.00 96.44 241 VAL A N 1
ATOM 1858 C CA . VAL A 1 241 ? -20.286 10.718 23.640 1.00 96.44 241 VAL A CA 1
ATOM 1859 C C . VAL A 1 241 ? -18.833 11.011 23.983 1.00 96.44 241 VAL A C 1
ATOM 1861 O O . VAL A 1 241 ? -18.400 12.161 23.962 1.00 96.44 241 VAL A O 1
ATOM 1864 N N . LEU A 1 242 ? -18.081 9.966 24.301 1.00 96.38 242 LEU A N 1
ATOM 1865 C CA . LEU A 1 242 ? -16.679 10.052 24.681 1.00 96.38 242 LEU A CA 1
ATOM 1866 C C . LEU A 1 242 ? -15.810 9.623 23.502 1.00 96.38 242 LEU A C 1
ATOM 1868 O O . LEU A 1 242 ? -15.916 8.488 23.041 1.00 96.38 242 LEU A O 1
ATOM 1872 N N . GLN A 1 243 ? -14.926 10.493 23.026 1.00 96.81 243 GLN A N 1
ATOM 1873 C CA . GLN A 1 243 ? -13.881 10.109 22.084 1.00 96.81 243 GLN A CA 1
ATOM 1874 C C . GLN A 1 243 ? -12.565 9.900 22.831 1.00 96.81 243 GLN A C 1
ATOM 1876 O O . GLN A 1 243 ? -11.913 10.849 23.269 1.00 96.81 243 GLN A O 1
ATOM 1881 N N . PHE A 1 244 ? -12.147 8.644 22.926 1.00 96.38 244 PHE A N 1
ATOM 1882 C CA . PHE A 1 244 ? -10.861 8.261 23.486 1.00 96.38 244 PHE A CA 1
ATOM 1883 C C . PHE A 1 244 ? -9.762 8.448 22.445 1.00 96.38 244 PHE A C 1
ATOM 1885 O O . PHE A 1 244 ? -9.873 7.931 21.337 1.00 96.38 244 PHE A O 1
ATOM 1892 N N . HIS A 1 245 ? -8.679 9.135 22.802 1.00 94.88 245 HIS A N 1
ATOM 1893 C CA . HIS A 1 245 ? -7.509 9.343 21.946 1.00 94.88 245 HIS A CA 1
ATOM 1894 C C . HIS A 1 245 ? -6.206 9.172 22.740 1.00 94.88 245 HIS A C 1
ATOM 1896 O O . HIS A 1 245 ? -6.213 9.195 23.966 1.00 94.88 245 HIS A O 1
ATOM 1902 N N . ARG A 1 246 ? -5.076 8.965 22.052 1.00 91.75 246 ARG A N 1
ATOM 1903 C CA . ARG A 1 246 ? -3.737 8.936 22.675 1.00 91.75 246 ARG A CA 1
ATOM 1904 C C . ARG A 1 246 ? -3.147 10.355 22.714 1.00 91.75 246 ARG A C 1
ATOM 1906 O O . 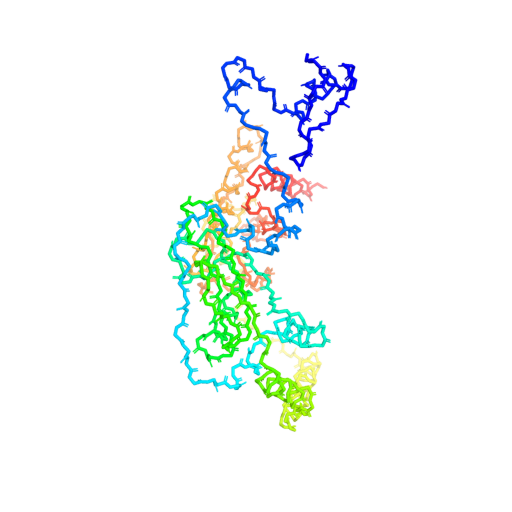ARG A 1 246 ? -3.754 11.281 22.179 1.00 91.75 246 ARG A O 1
ATOM 1913 N N . ASN A 1 247 ? -1.965 10.523 23.315 1.00 89.25 247 ASN A N 1
ATOM 1914 C CA . ASN A 1 247 ? -1.260 11.816 23.379 1.00 89.25 247 ASN A CA 1
ATOM 1915 C C . ASN A 1 247 ? -1.112 12.479 22.004 1.00 89.25 247 ASN A C 1
ATOM 1917 O O . ASN A 1 247 ? -1.324 13.679 21.866 1.00 89.25 247 ASN A O 1
ATOM 1921 N N . GLU A 1 248 ? -0.786 11.683 20.987 1.00 88.56 248 GLU A N 1
ATOM 1922 C CA . GLU A 1 248 ? -0.702 12.151 19.610 1.00 88.56 248 GLU A CA 1
ATOM 1923 C C .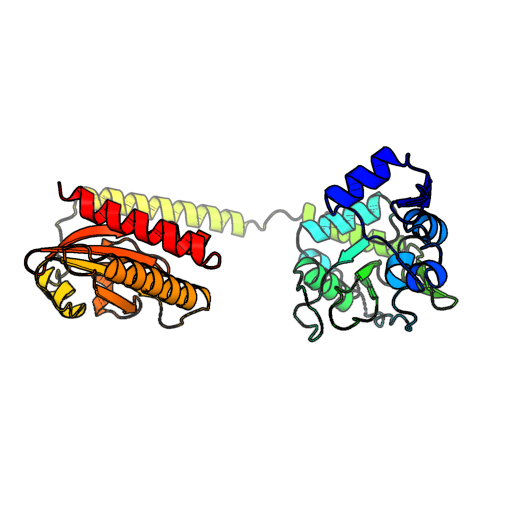 GLU A 1 248 ? -2.014 11.891 18.873 1.00 88.56 248 GLU A C 1
ATOM 1925 O O . GLU A 1 248 ? -2.569 10.786 18.898 1.00 88.56 248 GLU A O 1
ATOM 1930 N N . ARG A 1 249 ? -2.512 12.930 18.201 1.00 90.44 249 ARG A N 1
ATOM 1931 C CA . ARG A 1 249 ? -3.752 12.891 17.432 1.00 90.44 249 ARG A CA 1
ATOM 1932 C C . ARG A 1 249 ? -3.433 12.923 15.942 1.00 90.44 249 ARG A C 1
ATOM 1934 O O . ARG A 1 249 ? -2.972 13.937 15.426 1.00 90.44 249 ARG A O 1
ATOM 1941 N N . CYS A 1 250 ? -3.693 11.818 15.251 1.00 90.12 250 CYS A N 1
ATOM 1942 C CA . CYS A 1 250 ? -3.556 11.740 13.799 1.00 90.12 250 CYS A CA 1
ATOM 1943 C C . CYS A 1 250 ? -4.754 12.385 13.076 1.00 90.12 250 CYS A C 1
ATOM 1945 O O . CYS A 1 250 ? -5.767 12.725 13.696 1.00 90.12 250 CYS A O 1
ATOM 1947 N N . SER A 1 251 ? -4.661 12.510 11.748 1.00 92.19 251 SER A N 1
ATOM 1948 C CA . SER A 1 251 ? -5.753 13.005 10.896 1.00 92.19 251 SER A CA 1
ATOM 1949 C C . SER A 1 251 ? -7.058 12.233 11.112 1.00 92.19 251 SER A C 1
ATOM 1951 O O . SER A 1 251 ? -8.109 12.851 11.242 1.00 92.19 251 SER A O 1
ATOM 1953 N N . PHE A 1 252 ? -6.992 10.906 11.270 1.00 92.12 252 PHE A N 1
ATOM 1954 C CA . PHE A 1 252 ? -8.165 10.073 11.551 1.00 92.12 252 PHE A CA 1
ATOM 1955 C C . PHE A 1 252 ? -8.850 10.442 12.875 1.00 92.12 252 PHE A C 1
ATOM 1957 O O . PHE A 1 252 ? -10.068 10.598 12.913 1.00 92.12 252 PHE A O 1
ATOM 1964 N N . CYS A 1 253 ? -8.087 10.656 13.955 1.00 92.75 253 CYS A N 1
ATOM 1965 C CA . CYS A 1 253 ? -8.638 11.119 15.235 1.00 92.75 253 CYS A CA 1
ATOM 1966 C C . CYS A 1 253 ? -9.356 12.467 15.092 1.00 92.75 253 CYS A C 1
ATOM 1968 O O . CYS A 1 253 ? -10.423 12.664 15.670 1.00 92.75 253 CYS A O 1
ATOM 1970 N N . ASN A 1 254 ? -8.782 13.386 14.316 1.00 94.94 254 ASN A N 1
ATOM 1971 C CA . ASN A 1 254 ? -9.353 14.715 14.104 1.00 94.94 254 ASN A CA 1
ATOM 1972 C C . ASN A 1 254 ? -10.624 14.660 13.244 1.00 94.94 254 ASN A C 1
ATOM 1974 O O . ASN A 1 254 ? -11.605 15.322 13.571 1.00 94.94 254 ASN A O 1
ATOM 1978 N N . ASN A 1 255 ? -10.641 13.819 12.209 1.00 96.25 255 ASN A N 1
ATOM 1979 C CA . ASN A 1 255 ? -11.817 13.611 11.365 1.00 96.25 255 ASN A CA 1
ATOM 1980 C C . ASN A 1 255 ? -12.962 12.957 12.150 1.00 96.25 255 ASN A C 1
ATOM 1982 O O . ASN A 1 255 ? -14.088 13.448 12.101 1.00 96.25 255 ASN A O 1
ATOM 1986 N N . MET A 1 256 ? -12.674 11.919 12.946 1.00 95.75 256 MET A N 1
ATOM 1987 C CA . MET A 1 256 ? -13.659 11.303 13.844 1.00 95.75 256 MET A CA 1
ATOM 1988 C C . MET A 1 256 ? -14.281 12.326 14.803 1.00 95.75 256 MET A C 1
ATOM 1990 O O . MET A 1 256 ? -15.499 12.324 14.978 1.00 95.75 256 MET A O 1
ATOM 1994 N N . GLU A 1 257 ? -13.469 13.218 15.388 1.00 96.56 257 GLU A N 1
ATOM 1995 C CA . GLU A 1 257 ? -13.978 14.294 16.250 1.00 96.56 257 GLU A CA 1
ATOM 1996 C C . GLU A 1 257 ? -14.941 15.197 15.475 1.00 96.56 257 GLU A C 1
ATOM 1998 O O . GLU A 1 257 ? -16.085 15.404 15.884 1.00 96.56 257 GLU A O 1
ATOM 2003 N N . ALA A 1 258 ? -14.476 15.732 14.344 1.00 97.06 258 ALA A N 1
ATOM 2004 C CA . ALA A 1 258 ? -15.228 16.687 13.544 1.00 97.06 258 ALA A CA 1
ATOM 2005 C C . ALA A 1 258 ? -16.564 16.099 13.068 1.00 97.06 258 ALA A C 1
ATOM 2007 O O . ALA A 1 258 ? -17.597 16.766 13.126 1.00 97.06 258 ALA A O 1
ATOM 2008 N N . HIS A 1 259 ? -16.567 14.840 12.629 1.00 97.50 259 HIS A N 1
ATOM 2009 C CA . HIS A 1 259 ? -17.771 14.169 12.147 1.00 97.50 259 HIS A CA 1
ATOM 2010 C C . HIS A 1 259 ? -18.743 13.826 13.280 1.00 97.50 259 HIS A C 1
ATOM 2012 O O . HIS A 1 259 ? -19.949 14.007 13.114 1.00 97.50 259 HIS A O 1
ATOM 2018 N N . ALA A 1 260 ? -18.247 13.396 14.445 1.00 96.62 260 ALA A N 1
ATOM 2019 C CA . ALA A 1 260 ? -19.092 13.148 15.612 1.00 96.62 260 ALA A CA 1
ATOM 2020 C C . ALA A 1 260 ? -19.768 14.436 16.108 1.00 96.62 260 ALA A C 1
ATOM 2022 O O . ALA A 1 260 ? -20.975 14.440 16.357 1.00 96.62 260 ALA A O 1
ATOM 2023 N N . ARG A 1 261 ? -19.021 15.549 16.174 1.00 96.12 261 ARG A N 1
ATOM 2024 C CA . ARG A 1 261 ? -19.572 16.871 16.513 1.00 96.12 261 ARG A CA 1
ATOM 2025 C C . ARG A 1 261 ? -20.639 17.315 15.517 1.00 96.12 261 ARG A C 1
ATOM 2027 O O . ARG A 1 261 ? -21.749 17.622 15.931 1.00 96.12 261 ARG A O 1
ATOM 2034 N N . ALA A 1 262 ? -20.357 17.231 14.216 1.00 95.00 262 ALA A N 1
ATOM 2035 C CA . ALA A 1 262 ? -21.339 17.556 13.179 1.00 95.00 262 ALA A CA 1
ATOM 2036 C C . ALA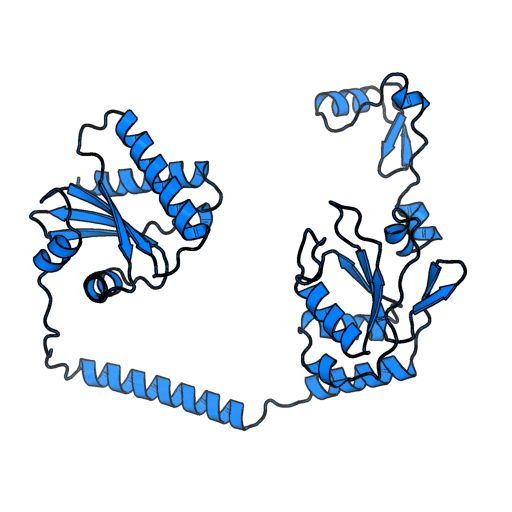 A 1 262 ? -22.609 16.686 13.280 1.00 95.00 262 ALA A C 1
ATOM 2038 O O . ALA A 1 262 ? -23.726 17.167 13.073 1.00 95.00 262 ALA A O 1
ATOM 2039 N N . GLY A 1 263 ? -22.456 15.407 13.639 1.00 94.12 263 GLY A N 1
ATOM 2040 C CA . GLY A 1 263 ? -23.574 14.511 13.924 1.00 94.12 263 GLY A CA 1
ATOM 2041 C C . GLY A 1 263 ? -24.440 14.998 15.085 1.00 94.12 263 GLY A C 1
ATOM 2042 O O . GLY A 1 263 ? -25.661 15.069 14.935 1.00 94.12 263 GLY A O 1
ATOM 2043 N N . LEU A 1 264 ? -23.824 15.383 16.203 1.00 93.00 264 LEU A N 1
ATOM 2044 C CA . LEU A 1 264 ? -24.521 15.934 17.370 1.00 93.00 264 LEU A CA 1
ATOM 2045 C C . LEU A 1 264 ? -25.208 17.270 17.068 1.00 93.00 264 LEU A C 1
ATOM 2047 O O . LEU A 1 264 ? -26.385 17.426 17.396 1.00 93.00 264 LEU A O 1
ATOM 2051 N N . ASP A 1 265 ? -24.528 18.187 16.380 1.00 91.88 265 ASP A N 1
ATOM 2052 C CA . ASP A 1 265 ? -25.083 19.490 15.995 1.00 91.88 265 ASP A CA 1
ATOM 2053 C C . ASP A 1 265 ? -26.333 19.322 15.123 1.00 91.88 265 ASP A C 1
ATOM 2055 O O . ASP A 1 265 ? -27.352 19.986 15.328 1.00 91.88 265 ASP A O 1
ATOM 2059 N N . SER A 1 266 ? -26.302 18.366 14.189 1.00 89.38 266 SER A N 1
ATOM 2060 C CA . SER A 1 266 ? -27.457 18.078 13.337 1.00 89.38 266 SER A CA 1
ATOM 2061 C C . SER A 1 266 ? -28.648 17.494 14.110 1.00 89.38 266 SER A C 1
ATOM 2063 O O . SER A 1 266 ? -29.793 17.734 13.724 1.00 89.38 266 SER A O 1
ATOM 2065 N N . LEU A 1 267 ? -28.409 16.744 15.196 1.00 86.88 267 LEU A N 1
ATOM 2066 C CA . LEU A 1 267 ? -29.466 16.220 16.070 1.00 86.88 267 LEU A CA 1
ATOM 2067 C C . LEU A 1 267 ? -30.067 17.329 16.938 1.00 86.88 267 LEU A C 1
ATOM 2069 O O . LEU A 1 267 ? -31.282 17.353 17.127 1.00 86.88 267 LEU A O 1
ATOM 2073 N N . ALA A 1 268 ? -29.244 18.266 17.415 1.00 83.94 268 ALA A N 1
ATOM 2074 C CA . ALA A 1 268 ? -29.710 19.419 18.181 1.00 83.94 268 ALA A CA 1
ATOM 2075 C C . ALA A 1 268 ? -30.671 20.298 17.360 1.00 83.94 268 ALA A C 1
ATOM 2077 O O . ALA A 1 268 ? -31.702 20.732 17.869 1.00 83.94 268 ALA A O 1
ATOM 2078 N N . GLN A 1 269 ? -30.393 20.491 16.066 1.00 82.31 269 GLN A N 1
ATOM 2079 C CA . GLN A 1 269 ? -31.258 21.250 15.150 1.00 82.31 269 GLN A CA 1
ATOM 2080 C C . GLN A 1 269 ? -32.629 20.595 14.898 1.00 82.31 269 GLN A C 1
ATOM 2082 O O . GLN A 1 269 ? -33.555 21.267 14.452 1.00 82.31 269 GLN A O 1
ATOM 2087 N N . GLN A 1 270 ? -32.782 19.299 15.182 1.00 77.25 270 GLN A N 1
ATOM 2088 C CA . GLN A 1 270 ? -34.030 18.554 14.975 1.00 77.25 270 GLN A CA 1
ATOM 2089 C C . GLN A 1 270 ? -34.988 18.612 16.178 1.00 77.25 270 GLN A C 1
ATOM 2091 O O . GLN A 1 270 ? -35.991 17.903 16.175 1.00 77.25 270 GLN A O 1
ATOM 2096 N N . ASN A 1 271 ? -34.719 19.465 17.180 1.00 63.03 271 ASN A N 1
ATOM 2097 C CA . ASN A 1 271 ? -35.572 19.686 18.359 1.00 63.03 271 ASN A CA 1
ATOM 2098 C C . ASN A 1 271 ? -35.984 18.386 19.075 1.00 63.03 271 ASN A C 1
ATOM 2100 O O . ASN A 1 271 ? -37.133 18.225 19.490 1.00 63.03 271 ASN A O 1
ATOM 2104 N N . LEU A 1 272 ? -35.048 17.443 19.221 1.00 61.53 272 LEU A N 1
ATOM 2105 C CA . LEU A 1 272 ? -35.305 16.229 19.992 1.00 61.53 272 LEU A CA 1
ATOM 2106 C C . LEU A 1 272 ? -35.506 16.603 21.479 1.00 61.53 272 LEU A C 1
ATOM 2108 O O . LEU A 1 272 ? -34.635 17.258 22.052 1.00 61.53 272 LEU A O 1
ATOM 2112 N N . PRO A 1 273 ? -36.624 16.203 22.117 1.00 54.34 273 PRO A N 1
ATOM 2113 C CA . PRO A 1 273 ? -37.089 16.729 23.412 1.00 54.34 273 PRO A CA 1
ATOM 2114 C C . PRO A 1 273 ? -36.287 16.274 24.648 1.00 54.34 273 PRO A C 1
ATOM 2116 O O . PRO A 1 273 ? -36.718 16.466 25.780 1.00 54.34 273 PRO A O 1
ATOM 2119 N N . GLU A 1 274 ? -35.103 15.702 24.462 1.00 57.47 274 GLU A N 1
ATOM 2120 C CA . GLU A 1 274 ? -34.232 15.235 25.538 1.00 57.47 274 GLU A CA 1
ATOM 2121 C C . GLU A 1 274 ? -32.808 15.745 25.295 1.00 57.47 274 GLU A C 1
ATOM 2123 O O . GLU A 1 274 ? -32.301 15.620 24.175 1.00 57.47 274 GLU A O 1
ATOM 2128 N N . SER A 1 275 ? -32.172 16.240 26.364 1.00 64.50 275 SER A N 1
ATOM 2129 C CA . SER A 1 275 ? -30.823 16.825 26.416 1.00 64.50 275 SER A CA 1
ATOM 2130 C C . SER A 1 275 ? -29.874 16.283 25.342 1.00 64.50 275 SER A C 1
ATOM 2132 O O . SER A 1 275 ? -29.547 15.091 25.339 1.00 64.50 275 SER A O 1
ATOM 2134 N N . THR A 1 276 ? -29.426 17.163 24.442 1.00 73.69 276 THR A N 1
ATOM 2135 C CA . THR A 1 276 ? -28.379 16.864 23.459 1.00 73.69 276 THR A CA 1
ATOM 2136 C C . THR A 1 276 ? -27.195 16.200 24.166 1.00 73.69 276 THR A C 1
ATOM 2138 O O . THR A 1 276 ? -26.714 16.755 25.158 1.00 73.69 276 THR A O 1
ATOM 2141 N N . PRO A 1 277 ? -26.728 15.027 23.702 1.00 84.81 277 PRO A N 1
ATOM 2142 C CA . PRO A 1 277 ? -25.615 14.347 24.345 1.00 84.81 277 PRO A CA 1
ATOM 2143 C C . PRO A 1 277 ? -24.366 15.227 24.407 1.00 84.81 277 PRO A C 1
ATOM 2145 O O . PRO A 1 277 ? -24.033 15.906 23.435 1.00 84.81 277 PRO A O 1
ATOM 2148 N N . VAL A 1 278 ? -23.663 15.201 25.539 1.00 89.69 278 VAL A N 1
ATOM 2149 C CA . VAL A 1 278 ? -22.409 15.951 25.707 1.00 89.69 278 VAL A CA 1
ATOM 2150 C C . VAL A 1 278 ? -21.278 15.211 25.013 1.00 89.69 278 VAL A C 1
ATOM 2152 O O . VAL A 1 278 ? -21.111 14.011 25.212 1.00 89.69 278 VAL A O 1
ATOM 2155 N N . PHE A 1 279 ? -20.490 15.925 24.212 1.00 94.25 279 PHE A N 1
ATOM 2156 C CA . PHE A 1 279 ? -19.291 15.381 23.582 1.00 94.25 279 PHE A CA 1
ATOM 2157 C C . PHE A 1 279 ? -18.046 15.700 24.403 1.00 94.25 279 PHE A C 1
ATOM 2159 O O . PHE A 1 279 ? -17.808 16.867 24.721 1.00 94.25 279 PHE A O 1
ATOM 2166 N N . GLN A 1 280 ? -17.212 14.697 24.664 1.00 94.31 280 GLN A N 1
ATOM 2167 C CA . GLN A 1 280 ? -15.977 14.873 25.415 1.00 94.31 280 GLN A CA 1
ATOM 2168 C C . GLN A 1 280 ? -14.803 14.107 24.809 1.00 94.31 280 GLN A C 1
ATOM 2170 O O . GLN A 1 280 ? -14.926 12.953 24.404 1.00 94.31 280 GLN A O 1
ATOM 2175 N N . LEU A 1 281 ? -13.639 14.755 24.799 1.00 94.94 281 LEU A N 1
ATOM 2176 C CA . LEU A 1 281 ? -12.364 14.130 24.468 1.00 94.94 281 LEU A CA 1
ATOM 2177 C C . LEU A 1 281 ? -11.732 13.533 25.725 1.00 94.94 281 LEU A C 1
ATOM 2179 O O . LEU A 1 281 ? -11.632 14.208 26.748 1.00 94.94 281 LEU A O 1
ATOM 2183 N N . VAL A 1 282 ? -11.266 12.291 25.630 1.00 94.88 282 VAL A N 1
ATOM 2184 C CA . VAL A 1 282 ? -10.634 11.570 26.737 1.00 94.88 282 VAL A CA 1
ATOM 2185 C C . VAL A 1 282 ? -9.250 11.095 26.304 1.00 94.88 282 VAL A C 1
ATOM 2187 O O . VAL A 1 282 ? -9.117 10.233 25.434 1.00 94.88 282 VAL A O 1
ATOM 2190 N N . ASN A 1 283 ? -8.194 11.634 26.918 1.00 94.06 283 ASN A N 1
ATOM 2191 C CA . ASN A 1 283 ? -6.837 11.168 26.646 1.00 94.06 283 ASN A CA 1
ATOM 2192 C C . ASN A 1 283 ? -6.568 9.856 27.398 1.00 94.06 283 ASN A C 1
ATOM 2194 O O . ASN A 1 283 ? -6.218 9.861 28.576 1.00 94.06 283 ASN A O 1
ATOM 2198 N N . MET A 1 284 ? -6.673 8.731 26.695 1.00 93.38 284 MET A N 1
ATOM 2199 C CA . MET A 1 284 ? -6.514 7.384 27.248 1.00 93.38 284 MET A CA 1
ATOM 2200 C C . MET A 1 284 ? -5.102 7.100 27.796 1.00 93.38 284 MET A C 1
ATOM 2202 O O . MET A 1 284 ? -4.893 6.091 28.462 1.00 93.38 284 MET A O 1
ATOM 2206 N N . ALA A 1 285 ? -4.117 7.958 27.503 1.00 89.94 285 ALA A N 1
ATOM 2207 C CA . ALA A 1 285 ? -2.764 7.836 28.042 1.00 89.94 285 ALA A CA 1
ATOM 2208 C C . ALA A 1 285 ? -2.633 8.376 29.479 1.00 89.94 285 ALA A C 1
ATOM 2210 O O . ALA A 1 285 ? -1.625 8.107 30.132 1.00 89.94 285 ALA A O 1
ATOM 2211 N N . LEU A 1 286 ? -3.620 9.130 29.980 1.00 89.31 286 LEU A N 1
ATOM 2212 C CA . LEU A 1 286 ? -3.591 9.658 31.342 1.00 89.31 286 LEU A CA 1
ATOM 2213 C C . LEU A 1 286 ? -4.022 8.585 32.360 1.00 89.31 286 LEU A C 1
ATOM 2215 O O . LEU A 1 286 ? -5.062 7.949 32.161 1.00 89.31 286 LEU A O 1
ATOM 2219 N N . PRO A 1 287 ? -3.289 8.403 33.480 1.00 87.62 287 PRO A N 1
ATOM 2220 C CA . PRO A 1 287 ? -3.589 7.372 34.477 1.00 87.62 287 PRO A CA 1
ATOM 2221 C C . PRO A 1 287 ? -5.020 7.414 35.027 1.00 87.62 287 PRO A C 1
ATOM 2223 O O . PRO A 1 287 ? -5.614 6.364 35.249 1.00 87.62 287 PRO A O 1
ATOM 2226 N N . GLN A 1 288 ? -5.602 8.609 35.190 1.00 85.50 288 GLN A N 1
ATOM 2227 C CA . GLN A 1 288 ? -6.966 8.773 35.712 1.00 85.50 288 GLN A CA 1
ATOM 2228 C C . GLN A 1 288 ? -8.057 8.133 34.836 1.00 85.50 288 GLN A C 1
ATOM 2230 O O . GLN A 1 288 ? -9.144 7.849 35.331 1.00 85.50 288 GLN A O 1
ATOM 2235 N N . PHE A 1 289 ? -7.775 7.887 33.552 1.00 90.75 289 PHE A N 1
ATOM 2236 C CA . PHE A 1 289 ? -8.724 7.293 32.611 1.00 90.75 289 PHE A CA 1
ATOM 2237 C C . PHE A 1 289 ? -8.454 5.809 32.335 1.00 90.75 289 PHE A C 1
ATOM 2239 O O . PHE A 1 289 ? -9.257 5.178 31.651 1.00 90.75 289 PHE A O 1
ATOM 2246 N N . GLN A 1 290 ? -7.389 5.219 32.891 1.00 88.44 290 GLN A N 1
ATOM 2247 C CA . GLN A 1 290 ? -7.091 3.790 32.714 1.00 88.44 290 GLN A CA 1
ATOM 2248 C C . GLN A 1 290 ? -8.250 2.862 33.111 1.00 88.44 290 GLN A C 1
ATOM 2250 O O . GLN A 1 290 ? -8.561 1.964 32.329 1.00 88.44 290 GLN A O 1
ATOM 2255 N N . PRO A 1 291 ? -8.990 3.098 34.214 1.00 88.69 291 PRO A N 1
ATOM 2256 C CA . PRO A 1 291 ? -10.119 2.229 34.538 1.00 88.69 291 PRO A CA 1
ATOM 2257 C C . PRO A 1 291 ? -11.243 2.275 33.486 1.00 88.69 291 PRO A C 1
ATOM 2259 O O . PRO A 1 291 ? -11.914 1.268 33.277 1.00 88.69 291 PRO A O 1
ATOM 2262 N N . LEU A 1 292 ? -11.440 3.401 32.776 1.00 89.94 292 LEU A N 1
ATOM 2263 C CA . LEU A 1 292 ? -12.381 3.475 31.642 1.00 89.94 292 LEU A CA 1
ATOM 2264 C C . LEU A 1 292 ? -11.865 2.693 30.433 1.00 89.94 292 LEU A C 1
ATOM 2266 O O . LEU A 1 292 ? -12.635 1.988 29.785 1.00 89.94 292 LEU A O 1
ATOM 2270 N N . VAL A 1 293 ? -10.568 2.810 30.136 1.00 91.12 293 VAL A N 1
ATOM 2271 C CA . VAL A 1 293 ? -9.913 2.085 29.037 1.00 91.12 293 VAL A CA 1
ATOM 2272 C C . VAL A 1 293 ? -10.048 0.579 29.240 1.00 91.12 293 VAL A C 1
ATOM 2274 O O . VAL A 1 293 ? -10.419 -0.131 28.308 1.00 91.12 293 VAL A O 1
ATOM 2277 N N . GLU A 1 294 ? -9.825 0.102 30.465 1.00 89.56 294 GLU A N 1
ATOM 2278 C CA . GLU A 1 294 ? -10.001 -1.301 30.841 1.00 89.56 294 GLU A CA 1
ATOM 2279 C C . GLU A 1 294 ? -11.478 -1.724 30.816 1.00 89.56 294 GLU A C 1
ATOM 2281 O O . GLU A 1 294 ? -11.804 -2.739 30.196 1.00 89.56 294 GLU A O 1
ATOM 2286 N N . LYS A 1 295 ? -12.388 -0.931 31.413 1.00 87.94 295 LYS A N 1
ATOM 2287 C CA . LYS A 1 295 ? -13.843 -1.205 31.437 1.00 87.94 295 LYS A CA 1
ATOM 2288 C C . LYS A 1 295 ? -14.417 -1.348 30.027 1.00 87.94 295 LYS A C 1
ATOM 2290 O O . LYS A 1 295 ? -15.229 -2.238 29.778 1.00 87.94 295 LYS A O 1
ATOM 2295 N N . PHE A 1 296 ? -13.986 -0.494 29.104 1.00 93.06 296 PHE A N 1
ATOM 2296 C CA . PHE A 1 296 ? -14.436 -0.494 27.713 1.00 93.06 296 PHE A CA 1
ATOM 2297 C C . PHE A 1 296 ? -13.555 -1.347 26.786 1.00 93.06 296 PHE A C 1
ATOM 2299 O O . PHE A 1 296 ? -13.860 -1.447 25.601 1.00 93.06 296 PHE A O 1
ATOM 2306 N N . GLN A 1 297 ? -12.494 -1.974 27.307 1.00 93.31 297 GLN A N 1
ATOM 2307 C CA . GLN A 1 297 ? -11.534 -2.796 26.557 1.00 93.31 297 GLN A CA 1
ATOM 2308 C C . GLN A 1 297 ? -10.956 -2.083 25.322 1.00 93.31 297 GLN A C 1
ATOM 2310 O O . GLN A 1 297 ? -10.850 -2.658 24.239 1.00 93.31 297 GLN A O 1
ATOM 2315 N N . LEU A 1 298 ? -10.587 -0.809 25.474 1.00 93.06 298 LEU A N 1
ATOM 2316 C CA . LEU A 1 298 ? -10.109 0.020 24.367 1.00 93.06 298 LEU A CA 1
ATOM 2317 C C . LEU A 1 298 ? -8.616 -0.195 24.112 1.00 93.06 298 LEU A C 1
ATOM 2319 O O . LEU A 1 298 ? -7.786 -0.079 25.009 1.00 93.06 298 LEU A O 1
ATOM 2323 N N . PHE A 1 299 ? -8.260 -0.438 22.853 1.00 90.25 299 PHE A N 1
ATOM 2324 C CA . PHE A 1 299 ? -6.868 -0.595 22.402 1.00 90.25 299 PHE A CA 1
ATOM 2325 C C . PHE A 1 299 ? -6.408 0.537 21.467 1.00 90.25 299 PHE A C 1
ATOM 2327 O O . PHE A 1 299 ? -5.206 0.787 21.321 1.00 90.25 299 PHE A O 1
ATOM 2334 N N . THR A 1 300 ? -7.348 1.260 20.855 1.00 92.06 300 THR A N 1
ATOM 2335 C CA . THR A 1 300 ? -7.094 2.348 19.899 1.00 92.06 300 THR A CA 1
ATOM 2336 C C . THR A 1 300 ? -8.095 3.494 20.071 1.00 92.06 300 THR A C 1
ATOM 2338 O O . THR A 1 300 ? -9.007 3.409 20.895 1.00 92.06 300 THR A O 1
ATOM 2341 N N . SER A 1 301 ? -7.908 4.582 19.314 1.00 93.62 301 SER A N 1
ATOM 2342 C CA . SER A 1 301 ? -8.831 5.724 19.302 1.00 93.62 301 SER A CA 1
ATOM 2343 C C . SER A 1 301 ? -10.245 5.245 18.987 1.00 93.62 301 SER A C 1
ATOM 2345 O O . SER A 1 301 ? -10.433 4.481 18.042 1.00 93.62 301 SER A O 1
ATOM 2347 N N . SER A 1 302 ? -11.213 5.614 19.819 1.00 96.50 302 SER A N 1
ATOM 2348 C CA . SER A 1 302 ? -12.556 5.026 19.792 1.00 96.50 302 SER A CA 1
ATOM 2349 C C . SER A 1 302 ? -13.597 6.040 20.238 1.00 96.50 302 SER A C 1
ATOM 2351 O O . SER A 1 302 ? -13.319 6.877 21.094 1.00 96.50 302 SER A O 1
ATOM 2353 N N . ILE A 1 303 ? -14.810 5.934 19.699 1.00 97.62 303 ILE A N 1
ATOM 2354 C CA . ILE A 1 303 ? -15.972 6.684 20.177 1.00 97.62 303 ILE A CA 1
ATOM 2355 C C . ILE A 1 303 ? -16.856 5.737 20.982 1.00 97.62 303 ILE A C 1
ATOM 2357 O O . ILE A 1 303 ? -17.220 4.661 20.506 1.00 97.62 303 ILE A O 1
ATOM 2361 N N . VAL A 1 304 ? -17.204 6.145 22.197 1.00 97.44 304 VAL A N 1
ATOM 2362 C CA . VAL A 1 304 ? -18.042 5.387 23.124 1.00 97.44 304 VAL A CA 1
ATOM 2363 C C . VAL A 1 304 ? -19.245 6.235 23.507 1.00 97.44 304 VAL A C 1
ATOM 2365 O O . VAL A 1 304 ? -19.102 7.358 23.986 1.00 97.44 304 VAL A O 1
ATOM 2368 N N . PHE A 1 305 ? -20.441 5.696 23.309 1.00 96.50 305 PHE A N 1
ATOM 2369 C CA . PHE A 1 305 ? -21.667 6.242 23.875 1.00 96.50 305 PHE A CA 1
ATOM 2370 C C . PHE A 1 305 ? -21.800 5.717 25.292 1.00 96.50 305 PHE A C 1
ATOM 2372 O O . PHE A 1 305 ? -21.686 4.511 25.507 1.00 96.50 305 PHE A O 1
ATOM 2379 N N . VAL A 1 306 ? -22.027 6.605 26.252 1.00 93.88 306 VAL A N 1
ATOM 2380 C CA . VAL A 1 306 ? -22.217 6.242 27.655 1.00 93.88 306 VAL A CA 1
ATOM 2381 C C . VAL A 1 306 ? -23.528 6.818 28.155 1.00 93.88 306 VAL A C 1
ATOM 2383 O O . VAL A 1 306 ? -23.891 7.949 27.834 1.00 93.88 306 VAL A O 1
ATOM 2386 N N . GLU A 1 307 ? -24.242 6.029 28.941 1.00 91.56 307 GLU A N 1
ATOM 2387 C CA . GLU A 1 307 ? -25.381 6.472 29.722 1.00 91.56 307 GLU A CA 1
ATOM 2388 C C . GLU A 1 307 ? -24.961 6.564 31.180 1.00 91.56 307 GLU A C 1
ATOM 2390 O O . GLU A 1 307 ? -24.425 5.609 31.752 1.00 91.56 307 GLU A O 1
ATOM 2395 N N . VAL A 1 308 ? -25.219 7.728 31.757 1.00 89.31 308 VAL A N 1
ATOM 2396 C CA . VAL A 1 308 ? -24.961 8.033 33.153 1.00 89.31 308 VAL A CA 1
ATOM 2397 C C . VAL A 1 308 ? -26.299 8.128 33.869 1.00 89.31 308 VAL A C 1
ATOM 2399 O O . VAL A 1 308 ? -27.225 8.757 33.356 1.00 89.31 308 VAL A O 1
ATOM 2402 N N . GLN A 1 309 ? -26.406 7.515 35.042 1.00 88.38 309 GLN A N 1
ATOM 2403 C CA . GLN A 1 309 ? -27.528 7.690 35.961 1.00 88.38 309 GLN A CA 1
ATOM 2404 C C . GLN A 1 309 ? -26.976 7.882 37.370 1.00 88.38 309 GLN A C 1
ATOM 2406 O O . GLN A 1 309 ? -26.136 7.104 37.809 1.00 88.38 309 GLN A O 1
ATOM 2411 N N . ASN A 1 310 ? -27.424 8.926 38.070 1.00 86.12 310 ASN A N 1
ATOM 2412 C CA . ASN A 1 310 ? -26.943 9.283 39.414 1.00 86.12 310 ASN A CA 1
ATOM 2413 C C . ASN A 1 310 ? -25.409 9.389 39.521 1.00 86.12 310 ASN A C 1
ATOM 2415 O O . ASN A 1 310 ? -24.822 9.043 40.543 1.00 86.12 310 ASN A O 1
ATOM 2419 N N . GLY A 1 311 ? -24.760 9.859 38.455 1.00 84.19 311 GLY A N 1
ATOM 2420 C CA . GLY A 1 311 ? -23.311 10.002 38.405 1.00 84.19 311 GLY A CA 1
ATOM 2421 C C . GLY A 1 311 ? -22.573 8.671 38.278 1.00 84.19 311 GLY A C 1
ATOM 2422 O O . GLY A 1 311 ? -21.400 8.623 38.635 1.00 84.19 311 GLY A O 1
ATOM 2423 N N . GLU A 1 312 ? -23.217 7.612 37.769 1.00 84.00 312 GLU A N 1
ATOM 2424 C CA . GLU A 1 312 ? -22.631 6.292 37.489 1.00 84.00 312 GLU A CA 1
ATOM 2425 C C . GLU A 1 312 ? -22.871 5.873 36.032 1.00 84.00 312 GLU A C 1
ATOM 2427 O O . GLU A 1 312 ? -23.955 6.081 35.490 1.00 84.00 312 GLU A O 1
ATOM 2432 N N . ILE A 1 313 ? -21.862 5.281 35.376 1.00 89.25 313 ILE A N 1
ATOM 2433 C CA . ILE A 1 313 ? -22.017 4.759 34.007 1.00 89.25 313 ILE A CA 1
ATOM 2434 C C . ILE A 1 313 ? -22.747 3.418 34.079 1.00 89.25 313 ILE A C 1
ATOM 2436 O O . ILE A 1 313 ? -22.125 2.394 34.375 1.00 89.25 313 ILE A O 1
ATOM 2440 N N . VAL A 1 314 ? -24.037 3.428 33.751 1.00 89.88 314 VAL A N 1
ATOM 2441 C CA . VAL A 1 314 ? -24.912 2.245 33.807 1.00 89.88 314 VAL A CA 1
ATOM 2442 C C . VAL A 1 314 ? -24.919 1.443 32.509 1.00 89.88 314 VAL A C 1
ATOM 2444 O O . VAL A 1 314 ? -25.196 0.246 32.517 1.00 89.88 314 VAL A O 1
ATOM 2447 N N . ARG A 1 315 ? -24.604 2.086 31.379 1.00 92.12 315 ARG A N 1
ATOM 2448 C CA . ARG A 1 315 ? -24.624 1.453 30.056 1.00 92.12 315 ARG A CA 1
ATOM 2449 C C . ARG A 1 315 ? -23.656 2.145 29.108 1.00 92.12 315 ARG A C 1
ATOM 2451 O O . ARG A 1 315 ? -23.453 3.353 29.191 1.00 92.12 315 ARG A O 1
ATOM 2458 N N . TRP A 1 316 ? -23.059 1.388 28.194 1.00 95.19 316 TRP A N 1
ATOM 2459 C CA . TRP A 1 316 ? -22.175 1.938 27.171 1.00 95.19 316 TRP A CA 1
ATOM 2460 C C . TRP A 1 316 ? -22.207 1.123 25.878 1.00 95.19 316 TRP A C 1
ATOM 2462 O O . TRP A 1 316 ? -22.587 -0.049 25.871 1.00 95.19 316 TRP A O 1
ATOM 2472 N N . ARG A 1 317 ? -21.793 1.748 24.774 1.00 96.12 317 ARG A N 1
ATOM 2473 C CA . ARG A 1 317 ? -21.645 1.125 23.453 1.00 96.12 317 ARG A CA 1
ATOM 2474 C C . ARG A 1 317 ? -20.490 1.766 22.696 1.00 96.12 317 ARG A C 1
ATOM 2476 O O . ARG A 1 317 ? -20.390 2.985 22.644 1.00 96.12 317 ARG A O 1
ATOM 2483 N N . ILE A 1 318 ? -19.652 0.951 22.063 1.00 97.25 318 ILE A N 1
ATOM 2484 C CA . ILE A 1 318 ? -18.606 1.430 21.151 1.00 97.25 318 ILE A CA 1
ATOM 2485 C C . ILE A 1 318 ? -19.223 1.649 19.766 1.00 97.25 318 ILE A C 1
ATOM 2487 O O . ILE A 1 318 ? -19.945 0.784 19.271 1.00 97.25 318 ILE A O 1
ATOM 2491 N N . PHE A 1 319 ? -18.923 2.782 19.132 1.00 97.19 319 PHE A N 1
ATOM 2492 C CA . PHE A 1 319 ? -19.259 3.020 17.729 1.00 97.19 319 PHE A CA 1
ATOM 2493 C C . PHE A 1 319 ? -18.203 2.355 16.836 1.00 97.19 319 PHE A C 1
ATOM 2495 O O . PHE A 1 319 ? -17.136 2.918 16.584 1.00 97.19 319 PHE A O 1
ATOM 2502 N N . ALA A 1 320 ? -18.478 1.116 16.425 1.00 92.50 320 ALA A N 1
ATOM 2503 C CA . ALA A 1 320 ? -17.514 0.249 15.749 1.00 92.50 320 ALA A CA 1
ATOM 2504 C C . ALA A 1 320 ? -17.126 0.763 14.353 1.00 92.50 320 ALA A C 1
ATOM 2506 O O . ALA A 1 320 ? -15.975 0.639 13.945 1.00 92.50 320 ALA A O 1
ATOM 2507 N N . GLU A 1 321 ? -18.063 1.398 13.652 1.00 93.94 321 GLU A N 1
ATOM 2508 C CA . GLU A 1 321 ? -17.897 1.876 12.278 1.00 93.94 321 GLU A CA 1
ATOM 2509 C C . GLU A 1 321 ? -17.072 3.168 12.174 1.00 93.94 321 GLU A C 1
ATOM 2511 O O . GLU A 1 321 ? -16.840 3.663 11.070 1.00 93.94 321 GLU A O 1
ATOM 2516 N N . ALA A 1 322 ? -16.622 3.732 13.303 1.00 92.75 322 ALA A N 1
ATOM 2517 C CA . ALA A 1 322 ? -15.905 5.003 13.326 1.00 92.75 322 ALA A CA 1
ATOM 2518 C C . ALA A 1 322 ? -14.687 4.997 12.385 1.00 92.75 322 ALA A C 1
ATOM 2520 O O . ALA A 1 322 ? -14.513 5.928 11.599 1.00 92.75 322 ALA A O 1
ATOM 2521 N N . TRP A 1 323 ? -13.884 3.930 12.422 1.00 93.00 323 TRP A N 1
ATOM 2522 C CA . TRP A 1 323 ? -12.677 3.799 11.602 1.00 93.00 323 TRP A CA 1
ATOM 2523 C C . TRP A 1 323 ? -12.989 3.632 10.115 1.00 93.00 323 TRP A C 1
ATOM 2525 O O . TRP A 1 323 ? -12.424 4.349 9.291 1.00 93.00 323 TRP A O 1
ATOM 2535 N N . ASP A 1 324 ? -13.935 2.757 9.778 1.00 94.06 324 ASP A N 1
ATOM 2536 C CA . ASP A 1 324 ? -14.285 2.443 8.387 1.00 94.06 324 ASP A CA 1
ATOM 2537 C C . ASP A 1 324 ? -14.897 3.641 7.647 1.00 94.06 324 ASP A C 1
ATOM 2539 O O . ASP A 1 324 ? -14.818 3.746 6.420 1.00 94.06 324 ASP A O 1
ATOM 2543 N N . LEU A 1 325 ? -15.518 4.555 8.395 1.00 95.31 325 LEU A N 1
ATOM 2544 C CA . LEU A 1 325 ? -16.225 5.712 7.856 1.00 95.31 325 LEU A CA 1
ATOM 2545 C C . LEU A 1 325 ? -15.466 7.029 8.047 1.00 95.31 325 LEU A C 1
ATOM 2547 O O . LEU A 1 325 ? -15.984 8.073 7.657 1.00 95.31 325 LEU A O 1
ATOM 2551 N N . THR A 1 326 ? -14.256 7.018 8.619 1.00 90.81 326 THR A N 1
ATOM 2552 C CA . THR A 1 326 ? -13.543 8.254 8.999 1.00 90.81 326 THR A CA 1
ATOM 2553 C C . THR A 1 326 ? -13.304 9.208 7.821 1.00 90.81 326 THR A C 1
ATOM 2555 O O . THR A 1 326 ? -13.314 10.417 8.015 1.00 90.81 326 THR A O 1
ATOM 2558 N N . GLU A 1 327 ? -13.112 8.701 6.601 1.00 92.88 327 GLU A N 1
ATOM 2559 C CA . GLU A 1 327 ? -12.929 9.546 5.405 1.00 92.88 327 GLU A CA 1
ATOM 2560 C C . GLU A 1 327 ? -14.233 9.814 4.636 1.00 92.88 327 GLU A C 1
ATOM 2562 O O . GLU A 1 327 ? -14.259 10.567 3.665 1.00 92.88 327 GLU A O 1
ATOM 2567 N N . LYS A 1 328 ? -15.345 9.224 5.078 1.00 95.88 328 LYS A N 1
ATOM 2568 C CA . LYS A 1 328 ? -16.655 9.308 4.430 1.00 95.88 328 LYS A CA 1
ATOM 2569 C C . LYS A 1 328 ? -17.604 10.148 5.275 1.00 95.88 328 LYS A C 1
ATOM 2571 O O . LYS A 1 328 ? -18.582 9.637 5.817 1.00 95.88 328 LYS A O 1
ATOM 2576 N N . GLN A 1 329 ? -17.323 11.447 5.376 1.00 95.44 329 GLN A N 1
ATOM 2577 C CA . GLN A 1 329 ? -18.006 12.382 6.281 1.00 95.44 329 GLN A CA 1
ATOM 2578 C C . GLN A 1 329 ? -19.531 12.193 6.362 1.00 95.44 329 GLN A C 1
ATOM 2580 O O . GLN A 1 329 ? -20.080 12.074 7.455 1.00 95.44 329 GLN A O 1
ATOM 2585 N N . GLN A 1 330 ? -20.228 12.166 5.221 1.00 96.81 330 GLN A N 1
ATOM 2586 C CA . GLN A 1 330 ? -21.693 12.076 5.204 1.00 96.81 330 GLN A CA 1
ATOM 2587 C C . GLN A 1 330 ? -22.202 10.708 5.685 1.00 96.81 330 GLN A C 1
ATOM 2589 O O . GLN A 1 330 ? -23.161 10.645 6.455 1.00 96.81 330 GLN A O 1
ATOM 2594 N N . GLU A 1 331 ? -21.541 9.614 5.288 1.00 97.44 331 GLU A N 1
ATOM 2595 C CA . GLU A 1 331 ? -21.877 8.262 5.754 1.00 97.44 331 GLU A CA 1
ATOM 2596 C C . GLU A 1 331 ? -21.606 8.116 7.255 1.00 97.44 331 GLU A C 1
ATOM 2598 O O . GLU A 1 331 ? -22.447 7.574 7.975 1.00 97.44 331 GLU A O 1
ATOM 2603 N N . PHE A 1 332 ? -20.481 8.655 7.740 1.00 97.88 332 PHE A N 1
ATOM 2604 C CA . PHE A 1 332 ? -20.148 8.688 9.162 1.00 97.88 332 PHE A CA 1
ATOM 2605 C C . PHE A 1 332 ? -21.245 9.392 9.951 1.00 97.88 332 PHE A C 1
ATOM 2607 O O . PHE A 1 332 ? -21.777 8.820 10.897 1.00 97.88 332 PHE A O 1
ATOM 2614 N N . ILE A 1 333 ? -21.607 10.617 9.556 1.00 96.38 333 ILE A N 1
ATOM 2615 C CA . ILE A 1 333 ? -22.614 11.423 10.255 1.00 96.38 333 ILE A CA 1
ATOM 2616 C C . ILE A 1 333 ? -23.952 10.678 10.303 1.00 96.38 333 ILE A C 1
ATOM 2618 O O . ILE A 1 333 ? -24.560 10.578 11.369 1.00 96.38 333 ILE A O 1
ATOM 2622 N N . ALA A 1 334 ? -24.402 10.113 9.180 1.00 95.69 334 ALA A N 1
ATOM 2623 C CA . ALA A 1 334 ? -25.656 9.368 9.124 1.00 95.69 334 ALA A CA 1
ATOM 2624 C C . ALA A 1 334 ? -25.642 8.135 10.047 1.00 95.69 334 ALA A C 1
ATOM 2626 O O . ALA A 1 334 ? -26.581 7.927 10.820 1.00 95.69 334 ALA A O 1
ATOM 2627 N N . LYS A 1 335 ? -24.565 7.340 10.008 1.00 97.44 335 LYS A N 1
ATOM 2628 C CA . LYS A 1 335 ? -24.417 6.123 10.821 1.00 97.44 335 LYS A CA 1
ATOM 2629 C C . LYS A 1 335 ? -24.255 6.422 12.304 1.00 97.44 335 LYS A C 1
ATOM 2631 O O . LYS A 1 335 ? -24.940 5.807 13.115 1.00 97.44 335 LYS A O 1
ATOM 2636 N N . PHE A 1 336 ? -23.425 7.401 12.648 1.00 97.00 336 PHE A N 1
ATOM 2637 C CA . PHE A 1 336 ? -23.235 7.876 14.015 1.00 97.00 336 PHE A CA 1
ATOM 2638 C C . PHE A 1 336 ? -24.566 8.307 14.638 1.00 97.00 336 PHE A C 1
ATOM 2640 O O . PHE A 1 336 ? -24.908 7.870 15.734 1.00 97.00 336 PHE A O 1
ATOM 2647 N N . ARG A 1 337 ? -25.360 9.112 13.917 1.00 94.31 337 ARG A N 1
ATOM 2648 C CA . ARG A 1 337 ? -26.678 9.558 14.388 1.00 94.31 337 ARG A CA 1
ATOM 2649 C C . ARG A 1 337 ? -27.628 8.396 14.623 1.00 94.31 337 ARG A C 1
ATOM 2651 O O . ARG A 1 337 ? -28.258 8.341 15.673 1.00 94.31 337 ARG A O 1
ATOM 2658 N N . ALA A 1 338 ? -27.734 7.486 13.656 1.00 94.50 338 ALA A N 1
ATOM 2659 C CA . ALA A 1 338 ? -28.601 6.320 13.770 1.00 94.50 338 ALA A CA 1
ATOM 2660 C C . ALA A 1 338 ? -28.198 5.439 14.964 1.00 94.50 338 ALA A C 1
ATOM 2662 O O . ALA A 1 338 ? -29.055 5.044 15.748 1.00 94.50 338 ALA A O 1
ATOM 2663 N N . ALA A 1 339 ? -26.897 5.193 15.144 1.00 95.62 339 ALA A N 1
ATOM 2664 C CA . ALA A 1 339 ? -26.375 4.401 16.253 1.00 95.62 339 ALA A CA 1
ATOM 2665 C C . ALA A 1 339 ? -26.609 5.074 17.616 1.00 95.62 339 ALA A C 1
ATOM 2667 O O . ALA A 1 339 ? -26.957 4.395 18.582 1.00 95.62 339 ALA A O 1
ATOM 2668 N N . LEU A 1 340 ? -26.452 6.399 17.694 1.00 93.94 340 LEU A N 1
ATOM 2669 C CA . LEU A 1 340 ? -26.691 7.170 18.911 1.00 93.94 340 LEU A CA 1
ATOM 2670 C C . LEU A 1 340 ? -28.180 7.225 19.274 1.00 93.94 340 LEU A C 1
ATOM 2672 O O . LEU A 1 340 ? -28.519 7.086 20.445 1.00 93.94 340 LEU A O 1
ATOM 2676 N N . LEU A 1 341 ? -29.071 7.394 18.294 1.00 92.00 341 LEU A N 1
ATOM 2677 C CA . LEU A 1 341 ? -30.518 7.328 18.517 1.00 92.00 341 LEU A CA 1
ATOM 2678 C C . LEU A 1 341 ? -30.941 5.927 18.965 1.00 92.00 341 LEU A C 1
ATOM 2680 O O . LEU A 1 341 ? -31.584 5.805 19.998 1.00 92.00 341 LEU A O 1
ATOM 2684 N N . ALA A 1 342 ? -30.471 4.871 18.295 1.00 93.00 342 ALA A N 1
ATOM 2685 C CA . ALA A 1 342 ? -30.741 3.495 18.712 1.00 93.00 342 ALA A CA 1
ATOM 2686 C C . ALA A 1 342 ? -30.253 3.215 20.144 1.00 93.00 342 ALA A C 1
ATOM 2688 O O . ALA A 1 342 ? -30.976 2.637 20.949 1.00 93.00 342 ALA A O 1
ATOM 2689 N N . PHE A 1 343 ? -29.051 3.686 20.501 1.00 92.69 343 PHE A N 1
ATOM 2690 C CA . PHE A 1 343 ? -28.542 3.584 21.870 1.00 92.69 343 PHE A CA 1
ATOM 2691 C C . PHE A 1 343 ? -29.461 4.288 22.881 1.00 92.69 343 PHE A C 1
ATOM 2693 O O . PHE A 1 343 ? -29.683 3.776 23.977 1.00 92.69 343 PHE A O 1
ATOM 2700 N N . ARG A 1 344 ? -30.028 5.447 22.526 1.00 88.69 344 ARG A N 1
ATOM 2701 C CA . ARG A 1 344 ? -30.983 6.169 23.379 1.00 88.69 344 ARG A CA 1
ATOM 2702 C C . ARG A 1 344 ? -32.329 5.456 23.493 1.00 88.69 344 ARG A C 1
ATOM 2704 O O . ARG A 1 344 ? -32.853 5.399 24.598 1.00 88.69 344 ARG A O 1
ATOM 2711 N N . ASP A 1 345 ? -32.854 4.923 22.397 1.00 85.38 345 ASP A N 1
ATOM 2712 C CA . ASP A 1 345 ? -34.204 4.350 22.336 1.00 85.38 345 ASP A CA 1
ATOM 2713 C C . ASP A 1 345 ? -34.299 2.984 23.023 1.00 85.38 345 ASP A C 1
ATOM 2715 O O . ASP A 1 345 ? -35.326 2.660 23.607 1.00 85.38 345 ASP A O 1
ATOM 2719 N N . GLU A 1 346 ? -33.198 2.232 23.085 1.00 81.94 346 GLU A N 1
ATOM 2720 C CA . GLU A 1 346 ? -33.064 1.010 23.898 1.00 81.94 346 GLU A CA 1
ATOM 2721 C C . GLU A 1 346 ? -33.226 1.234 25.424 1.00 81.94 346 GLU A C 1
ATOM 2723 O O . GLU A 1 346 ? -33.000 0.315 26.208 1.00 81.94 346 GLU A O 1
ATOM 2728 N N . ARG A 1 347 ? -33.559 2.457 25.870 1.00 62.56 347 ARG A N 1
ATOM 2729 C CA . ARG A 1 347 ? -33.995 2.748 27.247 1.00 62.56 347 ARG A CA 1
ATOM 2730 C C . ARG A 1 347 ? -35.427 2.267 27.544 1.00 62.56 347 ARG A C 1
ATOM 2732 O O . ARG A 1 347 ? -35.786 2.229 28.720 1.00 62.56 347 ARG A O 1
ATOM 2739 N N . GLN A 1 348 ? -36.233 1.979 26.516 1.00 43.56 348 GLN A N 1
ATOM 2740 C CA . GLN A 1 348 ? -37.606 1.456 26.626 1.00 43.56 348 GLN A CA 1
ATOM 2741 C C . GLN A 1 348 ? -37.621 -0.068 26.542 1.00 43.56 348 GLN A C 1
ATOM 2743 O O . GLN A 1 348 ? -38.447 -0.666 27.268 1.00 43.56 348 GLN A O 1
#

Radius of gyration: 31.5 Å; chains: 1; bounding box: 67×48×86 Å

pLDDT: mean 83.7, std 13.84, range [37.34, 97.88]

Foldseek 3Di:
DQQFDQDQLDTDGDDPVVVVVCVVVVVDDDQDDVSVVVDDRGHRLVVCCVVPNPCSVQVVQPDQWDKDDQDDADLVLLVVADPVLVVVLVCCLVVVPQWDKDWFDDPPPPQTPGHDPNVVSLVVNVVNNQKIWTWRPRDRPDTIMIIIGGRPQWDADPSDTHGDDDNVSSVVSNVSSVVSVPPDDPVVVVVVVVVVVVVVVVVVVVVVVCVVVPPPPDPPPPDLLLLLVVQVDPDQWDKAKEWEAEPDADPLSVLLLVLLVVLLVVVVVVPDPGDRHHYYYHHCHDPSCVVVCVVVVPDHTWIKMFTGHRSGGPDMDTPPCSNVCSVVSVVSSVSSNVVNVVVVVVVD

Sequence (348 aa):
PDGAMLQRGVPTLISRSAAQKLIELDDCILLQGEIARLASVPESFQHIYKEEGAFSLLKSARQKFALDALAVADLSAVDEAPIELRQRLQKMIDSKSEYFIMTGSDARDLDGCCPSDGVKAANRLVEAGVLQVARSASVAGACPVNIYAFAGEIRQQDEQPVFKINERFRTRVYSQLQQNANRRPPKWQSALRWSLLLFVAFYLGVLISNRTTSNRESIPTLSEAALNSALELPFQSGVAVLQFHRNERCSFCNNMEAHARAGLDSLAQQNLPESTPVFQLVNMALPQFQPLVEKFQLFTSSIVFVEVQNGEIVRWRIFAEAWDLTEKQQEFIAKFRAALLAFRDERQ

Secondary structure (DSSP, 8-state):
--SEEEETTEEEE--HHHHHHHHHTT-S----HHHHHH-PPPPPHHHHHHHHGGGGGTTT--S---PPP-----TTHHHHS-HHHHHHHHHHHHTT-S-EEEESB-TT-TT-SSB-HHHHHHHHHHHTTSEEEEE----TTSPPEEEEEETT-EEEETTEEEE---HHHHHHHHHHHHHHHH-PPPHHHHHHHHHHHHHHHHHHHHHHHHHHS----------HHHHHHHTT-S-SSEEEEEEEE-SS--HHHHHHHHHHHHHHHHHHTTT-SS-PPEEEEEETTSGGGHHHHHHTT--SSEEEEEEEETTEEEEEEE-GGGTTTTT-HHHHHHHHHHHHHHHHHTT-